Protein 2PR1 (pdb70)

CATH classification: 3.40.630.30

Structure (mmCIF, N/CA/C/O backbone):
data_2PR1
#
_entry.id   2PR1
#
_cell.length_a   148.572
_cell.length_b   148.572
_cell.length_c   102.290
_cell.angle_alpha   90.00
_cell.angle_beta   90.00
_cell.angle_gamma   120.00
#
_symmetry.space_group_name_H-M   'P 63 2 2'
#
loop_
_entity.id
_entity.type
_entity.pdbx_description
1 polymer 'Uncharacterized N-acetyltransferase ylbP'
2 branched beta-D-fructofuranose-(2-1)-alpha-D-glucopyranose
3 non-polymer 'SULFATE ION'
4 non-polymer 'COENZYME A'
5 non-polymer 'COBALT (II) ION'
6 water water
#
loop_
_atom_site.group_PDB
_atom_site.id
_atom_site.type_symbol
_atom_site.label_atom_id
_atom_site.label_alt_id
_atom_site.label_comp_id
_atom_site.label_asym_id
_atom_site.label_entity_id
_atom_site.label_seq_id
_atom_site.pdbx_PDB_ins_code
_atom_site.Cartn_x
_atom_site.Cartn_y
_atom_site.Cartn_z
_atom_site.occupancy
_atom_site.B_iso_or_equiv
_atom_site.auth_seq_id
_atom_site.auth_comp_id
_atom_site.auth_asym_id
_atom_site.auth_atom_id
_atom_site.pdbx_PDB_model_num
ATOM 1 N N . MET A 1 4 ? 136.410 14.292 18.391 1.00 78.62 1 MET A N 1
ATOM 2 C CA . MET A 1 4 ? 137.032 14.731 17.107 1.00 78.95 1 MET A CA 1
ATOM 3 C C . MET A 1 4 ? 135.942 15.039 16.062 1.00 78.42 1 MET A C 1
ATOM 4 O O . MET A 1 4 ? 135.966 14.538 14.932 1.00 78.75 1 MET A O 1
ATOM 9 N N . THR A 1 5 ? 134.987 15.874 16.469 1.00 77.82 2 THR A N 1
ATOM 10 C CA . THR A 1 5 ? 133.871 16.307 15.627 1.00 76.50 2 THR A CA 1
ATOM 11 C C . THR A 1 5 ? 134.082 17.781 15.262 1.00 76.00 2 THR A C 1
ATOM 12 O O . THR A 1 5 ? 133.858 18.672 16.089 1.00 75.87 2 THR A O 1
ATOM 16 N N . LYS A 1 6 ? 134.509 18.022 14.022 1.00 75.00 3 LYS A N 1
ATOM 17 C CA . LYS A 1 6 ? 134.907 19.357 13.576 1.00 74.24 3 LYS A CA 1
ATOM 18 C C . LYS A 1 6 ? 133.798 20.253 13.061 1.00 73.63 3 LYS A C 1
ATOM 19 O O . LYS A 1 6 ? 132.766 19.789 12.571 1.00 73.21 3 LYS A O 1
ATOM 25 N N . VAL A 1 7 ? 134.058 21.552 13.183 1.00 73.12 4 VAL A N 1
ATOM 26 C CA . VAL A 1 7 ? 133.180 22.623 12.735 1.00 72.13 4 VAL A CA 1
ATOM 27 C C . VAL A 1 7 ? 133.427 22.905 11.256 1.00 71.59 4 VAL A C 1
ATOM 28 O O . VAL A 1 7 ? 134.555 23.057 10.842 1.00 71.67 4 VAL A O 1
ATOM 32 N N . GLU A 1 8 ? 132.367 22.951 10.464 1.00 72.07 5 GLU A N 1
ATOM 33 C CA . GLU A 1 8 ? 132.461 23.264 9.049 1.00 73.50 5 GLU A CA 1
ATOM 34 C C . GLU A 1 8 ? 131.673 24.526 8.743 1.00 74.22 5 GLU A C 1
ATOM 35 O O . GLU A 1 8 ? 130.623 24.776 9.363 1.00 74.89 5 GLU A O 1
ATOM 41 N N . ARG A 1 9 ? 132.157 25.317 7.781 1.00 74.46 6 ARG A N 1
ATOM 42 C CA . ARG A 1 9 ? 131.334 26.388 7.242 1.00 74.68 6 ARG A CA 1
ATOM 43 C C . ARG A 1 9 ? 130.288 25.684 6.377 1.00 75.37 6 ARG A C 1
ATOM 44 O O . ARG A 1 9 ? 130.627 24.848 5.544 1.00 76.16 6 ARG A O 1
ATOM 52 N N . LEU A 1 10 ? 129.018 25.993 6.599 1.00 75.92 7 LEU A N 1
ATOM 53 C CA . LEU A 1 10 ? 127.946 25.376 5.836 1.00 76.24 7 LEU A CA 1
ATOM 54 C C . LEU A 1 10 ? 127.725 26.052 4.482 1.00 76.27 7 LEU A C 1
ATOM 55 O O . LEU A 1 10 ? 127.687 27.292 4.392 1.00 75.72 7 LEU A O 1
ATOM 60 N N . LEU A 1 11 ? 127.571 25.224 3.445 1.00 76.24 8 LEU A N 1
ATOM 61 C CA . LEU A 1 11 ? 127.211 25.688 2.106 1.00 76.23 8 LEU A CA 1
ATOM 62 C C . LEU A 1 11 ? 125.695 25.641 1.930 1.00 77.12 8 LEU A C 1
ATOM 63 O O . LEU A 1 11 ? 125.026 24.696 2.363 1.00 77.47 8 LEU A O 1
ATOM 68 N N . ILE A 1 12 ? 125.171 26.663 1.270 1.00 77.60 9 ILE A N 1
ATOM 69 C CA . ILE A 1 12 ? 123.749 26.808 1.026 1.00 77.86 9 ILE A CA 1
ATOM 70 C C . ILE A 1 12 ? 123.312 26.036 -0.203 1.00 77.26 9 ILE A C 1
ATOM 71 O O . ILE A 1 12 ? 123.893 26.176 -1.274 1.00 76.69 9 ILE A O 1
ATOM 76 N N . ASN A 1 13 ? 122.264 25.240 -0.032 1.00 77.41 10 ASN A N 1
ATOM 77 C CA . ASN A 1 13 ? 121.619 24.489 -1.111 1.00 77.44 10 ASN A CA 1
ATOM 78 C C . ASN A 1 13 ? 120.290 23.954 -0.594 1.00 76.87 10 ASN A C 1
ATOM 79 O O . ASN A 1 13 ? 120.057 23.953 0.616 1.00 76.73 10 ASN A O 1
ATOM 84 N N . TYR A 1 14 ? 119.423 23.519 -1.505 1.00 76.51 11 TYR A N 1
ATOM 85 C CA . TYR A 1 14 ? 118.100 23.014 -1.136 1.00 76.44 11 TYR A CA 1
ATOM 86 C C . TYR A 1 14 ? 118.185 21.949 -0.048 1.00 76.12 11 TYR A C 1
ATOM 87 O O . TYR A 1 14 ? 117.396 21.958 0.907 1.00 76.33 11 TYR A O 1
ATOM 96 N N . LYS A 1 15 ? 119.160 21.055 -0.200 1.00 75.18 12 LYS A N 1
ATOM 97 C CA . LYS A 1 15 ? 119.444 20.008 0.767 1.00 74.53 12 LYS A CA 1
ATOM 98 C C . LYS A 1 15 ? 119.668 20.582 2.166 1.00 73.39 12 LYS A C 1
ATOM 99 O O . LYS A 1 15 ? 119.025 20.161 3.112 1.00 74.11 12 LYS A O 1
ATOM 105 N N . THR A 1 16 ? 120.558 21.554 2.293 1.00 72.69 13 THR A N 1
ATOM 106 C CA . THR A 1 16 ? 120.854 22.152 3.592 1.00 72.26 13 THR A CA 1
ATOM 107 C C . THR A 1 16 ? 119.693 22.991 4.113 1.00 72.06 13 THR A C 1
ATOM 108 O O . THR A 1 16 ? 119.420 23.011 5.315 1.00 71.99 13 THR A O 1
ATOM 112 N N . LEU A 1 17 ? 119.003 23.680 3.211 1.00 72.37 14 LEU A N 1
ATOM 113 C CA . LEU A 1 1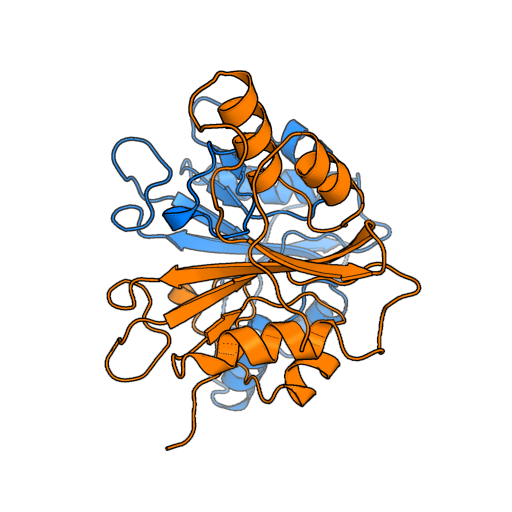7 ? 117.822 24.443 3.611 1.00 72.50 14 LEU A CA 1
ATOM 114 C C . LEU A 1 17 ? 116.757 23.494 4.170 1.00 72.66 14 LEU A C 1
ATOM 115 O O . LEU A 1 17 ? 116.025 23.859 5.091 1.00 72.28 14 LEU A O 1
ATOM 120 N N . GLU A 1 18 ? 116.698 22.277 3.615 1.00 73.06 15 GLU A N 1
ATOM 121 C CA . GLU A 1 18 ? 115.815 21.221 4.121 1.00 73.55 15 GLU A CA 1
ATOM 122 C C . GLU A 1 18 ? 116.223 20.837 5.527 1.00 73.61 15 GLU A C 1
ATOM 123 O O . GLU A 1 18 ? 115.372 20.660 6.401 1.00 74.20 15 GLU A O 1
ATOM 129 N N . GLU A 1 19 ? 117.527 20.704 5.738 1.00 73.51 16 GLU A N 1
ATOM 130 C CA . GLU A 1 19 ? 118.059 20.389 7.053 1.00 73.61 16 GLU A CA 1
ATOM 131 C C . GLU A 1 19 ? 117.664 21.478 8.057 1.00 73.30 16 GLU A C 1
ATOM 132 O O . GLU A 1 19 ? 117.228 21.168 9.171 1.00 73.49 16 GLU A O 1
ATOM 138 N N . PHE A 1 20 ? 117.779 22.745 7.659 1.00 72.53 17 PHE A N 1
ATOM 139 C CA . PHE A 1 20 ? 117.451 23.844 8.569 1.00 72.37 17 PHE A CA 1
ATOM 140 C C . PHE A 1 20 ? 116.029 23.789 9.169 1.00 72.30 17 PHE A C 1
ATOM 141 O O . PHE A 1 20 ? 115.803 24.268 10.287 1.00 72.53 17 PHE A O 1
ATOM 149 N N . LYS A 1 21 ? 115.084 23.202 8.430 1.00 71.80 18 LYS A N 1
ATOM 150 C CA . LYS A 1 21 ? 113.690 23.100 8.875 1.00 70.74 18 LYS A CA 1
ATOM 151 C C . LYS A 1 21 ? 113.577 22.197 10.083 1.00 70.72 18 LYS A C 1
ATOM 152 O O . LYS A 1 21 ? 112.577 22.226 10.787 1.00 70.90 18 LYS A O 1
ATOM 158 N N . LYS A 1 22 ? 114.609 21.397 10.323 1.00 71.10 19 LYS A N 1
ATOM 159 C CA . LYS A 1 22 ? 114.624 20.527 11.486 1.00 71.87 19 LYS A CA 1
ATOM 160 C C . LYS A 1 22 ? 114.977 21.293 12.762 1.00 71.91 19 LYS A C 1
ATOM 161 O O . LYS A 1 22 ? 114.743 20.800 13.872 1.00 72.42 19 LYS A O 1
ATOM 167 N N . PHE A 1 23 ? 115.511 22.505 12.601 1.00 71.55 20 PHE A N 1
ATOM 168 C CA . PHE A 1 23 ? 115.844 23.350 13.743 1.00 71.32 20 PHE A CA 1
ATOM 169 C C . PHE A 1 23 ? 114.669 24.216 14.137 1.00 71.72 20 PHE A C 1
ATOM 170 O O . PHE A 1 23 ? 113.841 24.589 13.300 1.00 71.52 20 PHE A O 1
ATOM 178 N N . LYS A 1 24 ? 114.604 24.515 15.431 1.00 72.65 21 LYS A N 1
ATOM 179 C CA . LYS A 1 24 ? 113.487 25.242 16.019 1.00 73.21 21 LYS A CA 1
ATOM 180 C C . LYS A 1 24 ? 113.600 26.734 15.731 1.00 73.58 21 LYS A C 1
ATOM 181 O O . LYS A 1 24 ? 112.606 27.374 15.382 1.00 73.32 21 LYS A O 1
ATOM 187 N N . GLU A 1 25 ? 114.813 27.274 15.867 1.00 74.22 22 GLU A N 1
ATOM 188 C CA . GLU A 1 25 ? 115.070 28.693 15.632 1.00 75.31 22 GLU A CA 1
ATOM 189 C C . GLU A 1 25 ? 115.187 28.991 14.151 1.00 75.22 22 GLU A C 1
ATOM 190 O O . GLU A 1 25 ? 116.240 29.394 13.652 1.00 75.56 22 GLU A O 1
ATOM 196 N N . TYR A 1 26 ? 114.073 28.772 13.464 1.00 75.41 23 TYR A N 1
ATOM 197 C CA . TYR A 1 26 ? 113.933 28.980 12.035 1.00 75.35 23 TYR A CA 1
ATOM 198 C C . TYR A 1 26 ? 113.097 30.244 11.858 1.00 75.87 23 TYR A C 1
ATOM 199 O O . TYR A 1 26 ? 112.163 30.490 12.625 1.00 76.39 23 TYR A O 1
ATOM 208 N N . GLY A 1 27 ? 113.436 31.058 10.864 1.00 76.41 24 GLY A N 1
ATOM 209 C CA . GLY A 1 27 ? 112.750 32.338 10.659 1.00 76.70 24 GLY A CA 1
ATOM 210 C C . GLY A 1 27 ? 113.018 32.963 9.304 1.00 76.99 24 GLY A C 1
ATOM 211 O O . GLY A 1 27 ? 113.142 32.258 8.292 1.00 77.81 24 GLY A O 1
ATOM 212 N N . ILE A 1 28 ? 113.124 34.290 9.270 1.00 76.48 25 ILE A N 1
ATOM 213 C CA . ILE A 1 28 ? 113.234 34.973 7.978 1.00 75.20 25 ILE A CA 1
ATOM 214 C C . ILE A 1 28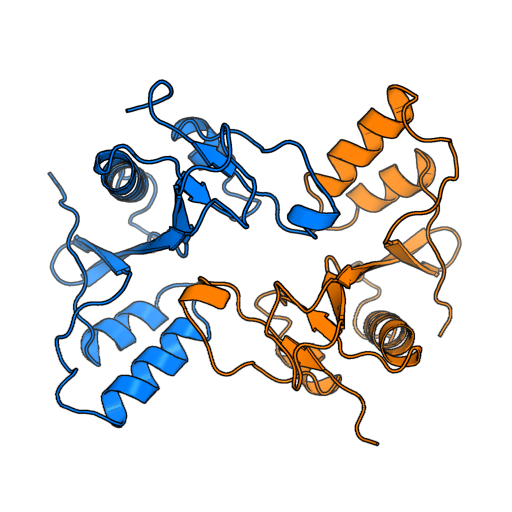 ? 114.597 34.828 7.298 1.00 76.07 25 ILE A C 1
ATOM 215 O O . ILE A 1 28 ? 114.679 34.821 6.062 1.00 77.27 25 ILE A O 1
ATOM 220 N N . GLN A 1 29 ? 115.661 34.713 8.089 1.00 75.18 26 GLN A N 1
ATOM 221 C CA . GLN A 1 29 ? 116.979 34.469 7.525 1.00 73.73 26 GLN A CA 1
ATOM 222 C C . GLN A 1 29 ? 116.889 33.260 6.588 1.00 73.64 26 GLN A C 1
ATOM 223 O O . GLN A 1 29 ? 117.337 33.308 5.445 1.00 72.79 26 GLN A O 1
ATOM 229 N N . GLU A 1 30 ? 116.262 32.192 7.069 1.00 74.03 27 GLU A N 1
ATOM 230 C CA . GLU A 1 30 ? 116.094 30.982 6.274 1.00 74.01 27 GLU A CA 1
ATOM 231 C C . GLU A 1 30 ? 115.220 31.227 5.060 1.00 73.83 27 GLU A C 1
ATOM 232 O O . GLU A 1 30 ? 115.528 30.761 3.960 1.00 74.01 27 GLU A O 1
ATOM 238 N N . LEU A 1 31 ? 114.134 31.965 5.256 1.00 73.68 28 LEU A N 1
ATOM 239 C CA . LEU A 1 31 ? 113.216 32.230 4.153 1.00 73.61 28 LEU A CA 1
ATOM 240 C C . LEU A 1 31 ? 113.886 33.005 3.025 1.00 74.00 28 LEU A C 1
ATOM 241 O O . LEU A 1 31 ? 113.729 32.655 1.848 1.00 74.11 28 LEU A O 1
ATOM 246 N N . SER A 1 32 ? 114.665 34.020 3.402 1.00 74.17 29 SER A N 1
ATOM 247 C CA . SER A 1 32 ? 115.377 34.855 2.441 1.00 74.78 29 SER A CA 1
ATOM 248 C C . SER A 1 32 ? 116.482 34.084 1.758 1.00 73.65 29 SER A C 1
ATOM 249 O O . SER A 1 32 ? 116.699 34.266 0.568 1.00 74.11 29 SER A O 1
ATOM 252 N N . MET A 1 33 ? 117.182 33.237 2.510 1.00 73.05 30 MET A N 1
ATOM 253 C CA . MET A 1 33 ? 118.236 32.407 1.931 1.00 72.51 30 MET A CA 1
ATOM 254 C C . MET A 1 33 ? 117.661 31.629 0.754 1.00 73.50 30 MET A C 1
ATOM 255 O O . MET A 1 33 ? 118.208 31.683 -0.363 1.00 74.00 30 MET A O 1
ATOM 260 N N . LEU A 1 34 ? 116.542 30.949 1.007 1.00 73.42 31 LEU A N 1
ATOM 261 C CA . LEU A 1 34 ? 115.802 30.230 -0.017 1.00 73.87 31 LEU A CA 1
ATOM 262 C C . LEU A 1 34 ? 115.448 31.130 -1.200 1.00 74.36 31 LEU A C 1
ATOM 263 O O . LEU A 1 34 ? 115.652 30.749 -2.355 1.00 73.79 31 LEU A O 1
ATOM 268 N N . GLU A 1 35 ? 114.924 32.319 -0.911 1.00 75.20 32 GLU A N 1
ATOM 269 C CA . GLU A 1 35 ? 114.558 33.257 -1.966 1.00 76.92 32 GLU A CA 1
ATOM 270 C C . GLU A 1 35 ? 115.768 33.661 -2.814 1.00 76.37 32 GLU A C 1
ATOM 271 O O . GLU A 1 35 ? 115.661 33.751 -4.034 1.00 76.51 32 GLU A O 1
ATOM 277 N N . GLU A 1 36 ? 116.914 33.889 -2.175 1.00 76.41 33 GLU A N 1
ATOM 278 C CA . GLU A 1 36 ? 118.121 34.270 -2.904 1.00 76.93 33 GLU A CA 1
ATOM 279 C C . GLU A 1 36 ? 118.575 33.143 -3.812 1.00 76.40 33 GLU A C 1
ATOM 280 O O . GLU A 1 36 ? 119.012 33.386 -4.940 1.00 76.31 33 GLU A O 1
ATOM 286 N N . LEU A 1 37 ? 118.456 31.913 -3.315 1.00 75.88 34 LEU A N 1
ATOM 287 C CA . LEU A 1 37 ? 118.844 30.725 -4.070 1.00 75.18 34 LEU A CA 1
ATOM 288 C C . LEU A 1 37 ? 117.996 30.510 -5.323 1.00 75.26 34 LEU A C 1
ATOM 289 O O . LEU A 1 37 ? 118.538 30.266 -6.405 1.00 75.41 34 LEU A O 1
ATOM 294 N N . GLN A 1 38 ? 116.675 30.601 -5.184 1.00 75.18 35 GLN A N 1
ATOM 295 C CA . GLN A 1 38 ? 115.793 30.429 -6.339 1.00 75.24 35 GLN A CA 1
ATOM 296 C C . GLN A 1 38 ? 115.844 31.581 -7.355 1.00 74.13 35 GLN A C 1
ATOM 297 O O . GLN A 1 38 ? 115.475 31.407 -8.511 1.00 73.89 35 GLN A O 1
ATOM 303 N N . ASP A 1 39 ? 116.348 32.735 -6.931 1.00 73.82 36 ASP A N 1
ATOM 304 C CA . ASP A 1 39 ? 116.501 33.893 -7.820 1.00 73.82 36 ASP A CA 1
ATOM 305 C C . ASP A 1 39 ? 117.842 33.948 -8.570 1.00 73.41 36 ASP A C 1
ATOM 306 O O . ASP A 1 39 ? 117.930 34.534 -9.655 1.00 72.98 36 ASP A O 1
ATOM 311 N N . ASN A 1 40 ? 118.872 33.334 -7.993 1.00 73.01 37 ASN A N 1
ATOM 312 C CA . ASN A 1 40 ? 120.205 33.333 -8.574 1.00 72.58 37 ASN A CA 1
ATOM 313 C C . ASN A 1 40 ? 120.884 31.983 -8.402 1.00 72.50 37 ASN A C 1
ATOM 314 O O . ASN A 1 40 ? 121.449 31.697 -7.342 1.00 72.80 37 ASN A O 1
ATOM 319 N N . ILE A 1 41 ? 120.831 31.160 -9.448 1.00 72.61 38 ILE A N 1
ATOM 320 C CA . ILE A 1 41 ? 121.439 29.818 -9.433 1.00 72.95 38 ILE A CA 1
ATOM 321 C C . ILE A 1 41 ? 122.914 29.842 -9.043 1.00 72.47 38 ILE A C 1
ATOM 322 O O . ILE A 1 41 ? 123.393 28.965 -8.316 1.00 71.10 38 ILE A O 1
ATOM 327 N N . ILE A 1 42 ? 123.617 30.868 -9.514 1.00 73.10 39 ILE A N 1
ATOM 328 C CA . ILE A 1 42 ? 125.035 31.038 -9.217 1.00 73.58 39 ILE A CA 1
ATOM 329 C C . ILE A 1 42 ? 125.323 30.998 -7.716 1.00 74.17 39 ILE A C 1
ATOM 330 O O . ILE A 1 42 ? 126.485 31.000 -7.310 1.00 74.90 39 ILE A O 1
ATOM 335 N N . GLU A 1 43 ? 124.295 30.960 -6.878 1.00 74.43 40 GLU A N 1
ATOM 336 C CA . GLU A 1 43 ? 124.604 30.880 -5.460 1.00 75.42 40 GLU A CA 1
ATOM 337 C C . GLU A 1 43 ? 124.105 29.623 -4.772 1.00 75.30 40 GLU A C 1
ATOM 338 O O . GLU A 1 43 ? 123.835 29.582 -3.569 1.00 75.22 40 GLU A O 1
ATOM 344 N N . ASN A 1 44 ? 124.010 28.583 -5.589 1.00 75.27 41 ASN A N 1
ATOM 345 C CA . ASN A 1 44 ? 123.832 27.233 -5.120 1.00 74.32 41 ASN A CA 1
ATOM 346 C C . ASN A 1 44 ? 125.228 26.795 -4.723 1.00 73.61 41 ASN A C 1
ATOM 347 O O . ASN A 1 44 ? 126.187 27.041 -5.447 1.00 73.57 41 ASN A O 1
ATOM 352 N N . ASP A 1 45 ? 125.339 26.171 -3.562 1.00 73.52 42 ASP A N 1
ATOM 353 C CA . ASP A 1 45 ? 126.622 25.748 -3.018 1.00 73.72 42 ASP A CA 1
ATOM 354 C C . ASP A 1 45 ? 127.539 26.925 -2.697 1.00 74.41 42 ASP A C 1
ATOM 355 O O . ASP A 1 45 ? 128.749 26.854 -2.873 1.00 75.20 42 ASP A O 1
ATOM 360 N N . SER A 1 46 ? 126.941 28.014 -2.227 1.00 75.32 43 SER A N 1
ATOM 361 C CA . SER A 1 46 ? 127.680 29.186 -1.775 1.00 75.83 43 SER A CA 1
ATOM 362 C C . SER A 1 46 ? 127.746 29.131 -0.252 1.00 76.29 43 SER A C 1
ATOM 363 O O . SER A 1 46 ? 127.058 28.326 0.367 1.00 76.75 43 SER A O 1
ATOM 366 N N . THR A 1 47 ? 128.555 29.992 0.356 1.00 76.81 44 THR A N 1
ATOM 367 C CA . THR A 1 47 ? 128.697 30.010 1.814 1.00 77.19 44 THR A CA 1
ATOM 368 C C . THR A 1 47 ? 127.751 31.003 2.472 1.00 77.92 44 THR A C 1
ATOM 369 O O . THR A 1 47 ? 127.204 31.861 1.800 1.00 78.53 44 THR A O 1
ATOM 373 N N . SER A 1 48 ? 127.567 30.888 3.785 1.00 79.19 45 SER A N 1
ATOM 374 C CA . SER A 1 48 ? 126.658 31.770 4.528 1.00 80.67 45 SER A CA 1
ATOM 375 C C . SER A 1 48 ? 127.254 32.160 5.890 1.00 81.04 45 SER A C 1
ATOM 376 O O . SER A 1 48 ? 128.426 31.877 6.145 1.00 82.18 45 SER A O 1
ATOM 379 N N . PRO A 1 49 ? 126.464 32.810 6.773 1.00 80.75 46 PRO A N 1
ATOM 380 C CA . PRO A 1 49 ? 127.017 33.122 8.082 1.00 80.55 46 PRO A CA 1
ATOM 381 C C . PRO A 1 49 ? 127.032 31.909 8.992 1.00 80.35 46 PRO A C 1
ATOM 382 O O . PRO A 1 49 ? 127.507 32.002 10.120 1.00 80.57 46 PRO A O 1
ATOM 386 N N . PHE A 1 50 ? 126.523 30.781 8.503 1.00 80.44 47 PHE A N 1
ATOM 387 C CA . PHE A 1 50 ? 126.420 29.568 9.315 1.00 80.76 47 PHE A CA 1
ATOM 388 C C . PHE A 1 50 ? 127.645 28.674 9.288 1.00 80.35 47 PHE A C 1
ATOM 389 O O . PHE A 1 50 ? 128.291 28.507 8.255 1.00 80.88 47 PHE A O 1
ATOM 397 N N . TYR A 1 51 ? 127.936 28.115 10.456 1.00 79.81 48 TYR A N 1
ATOM 398 C CA . TYR A 1 51 ? 128.910 27.058 10.647 1.00 79.13 48 TYR A CA 1
ATOM 399 C C . TYR A 1 51 ? 128.116 25.954 11.328 1.00 79.69 48 TYR A C 1
ATOM 400 O O . TYR A 1 51 ? 127.128 26.237 12.042 1.00 79.72 48 TYR A O 1
ATOM 409 N N . GLY A 1 52 ? 128.525 24.704 11.122 1.00 78.94 49 GLY A N 1
ATOM 410 C CA . GLY A 1 52 ? 127.790 23.587 11.714 1.00 77.88 49 GLY A CA 1
ATOM 411 C C . GLY A 1 52 ? 128.608 22.337 11.899 1.00 76.88 49 GLY A C 1
ATOM 412 O O . GLY A 1 52 ? 129.775 22.301 11.525 1.00 77.13 49 GLY A O 1
ATOM 413 N N . ILE A 1 53 ? 127.998 21.316 12.495 1.00 75.99 50 ILE A N 1
ATOM 414 C CA . ILE A 1 53 ? 128.666 20.031 12.679 1.00 75.59 50 ILE A CA 1
ATOM 415 C C . ILE A 1 53 ? 127.785 18.919 12.128 1.00 76.00 50 ILE A C 1
ATOM 416 O O . ILE A 1 53 ? 126.569 18.982 12.236 1.00 76.53 50 ILE A O 1
ATOM 421 N N . TYR A 1 54 ? 128.412 17.923 11.511 1.00 76.68 51 TYR A N 1
ATOM 422 C CA . TYR A 1 54 ? 127.707 16.815 10.887 1.00 77.12 51 TYR A CA 1
ATOM 423 C C . TYR A 1 54 ? 128.044 15.513 11.564 1.00 77.57 51 TYR A C 1
ATOM 424 O O . TYR A 1 54 ? 129.209 15.242 11.854 1.00 78.57 51 TYR A O 1
ATOM 433 N N . PHE A 1 55 ? 127.021 14.715 11.834 1.00 77.87 52 PHE A N 1
ATOM 434 C CA . PHE A 1 55 ? 127.226 13.346 12.271 1.00 78.29 52 PHE A CA 1
ATOM 435 C C . PHE A 1 55 ? 126.746 12.559 11.073 1.00 78.74 52 PHE A C 1
ATOM 436 O O . PHE A 1 55 ? 125.643 12.801 10.567 1.00 78.35 52 PHE A O 1
ATOM 444 N N . GLY A 1 56 ? 127.578 11.635 10.603 1.00 79.52 53 GLY A N 1
ATOM 445 C CA . GLY A 1 56 ? 127.292 10.940 9.358 1.00 80.50 53 GLY A CA 1
ATOM 446 C C . GLY A 1 56 ? 127.222 12.034 8.308 1.00 81.01 53 GLY A C 1
ATOM 447 O O . GLY A 1 56 ? 128.200 12.753 8.087 1.00 81.16 53 GLY A O 1
ATOM 448 N N . ASP A 1 57 ? 126.055 12.191 7.691 1.00 81.30 54 ASP A N 1
ATOM 449 C CA . ASP A 1 57 ? 125.866 13.247 6.703 1.00 81.76 54 ASP A CA 1
ATOM 450 C C . ASP A 1 57 ? 124.685 14.140 7.064 1.00 81.03 54 ASP A C 1
ATOM 451 O O . ASP A 1 57 ? 124.276 14.995 6.270 1.00 80.92 54 ASP A O 1
ATOM 456 N N . LYS A 1 58 ? 124.135 13.923 8.257 1.00 80.35 55 LYS A N 1
ATOM 457 C CA . LYS A 1 58 ? 123.060 14.768 8.769 1.00 80.17 55 LYS A CA 1
ATOM 458 C C . LYS A 1 58 ? 123.633 15.967 9.506 1.00 78.20 55 LYS A C 1
ATOM 459 O O . LYS A 1 58 ? 124.515 15.815 10.356 1.00 78.25 55 LYS A O 1
ATOM 465 N N . LEU A 1 59 ? 123.149 17.158 9.159 1.00 76.40 56 LEU A N 1
ATOM 466 C CA . LEU A 1 59 ? 123.514 18.365 9.891 1.00 75.02 56 LEU A CA 1
ATOM 467 C C . LEU A 1 59 ? 122.879 18.216 11.255 1.00 74.56 56 LEU A C 1
ATOM 468 O O . LEU A 1 59 ? 121.681 17.970 11.361 1.00 75.15 56 LEU A O 1
ATOM 473 N N . VAL A 1 60 ? 123.675 18.372 12.300 1.00 73.66 57 VAL A N 1
ATOM 474 C CA . VAL A 1 60 ? 123.197 18.030 13.622 1.00 72.83 57 VAL A CA 1
ATOM 475 C C . VAL A 1 60 ? 123.231 19.196 14.623 1.00 73.26 57 VAL A C 1
ATOM 476 O O . VAL A 1 60 ? 122.554 19.167 15.659 1.00 72.85 57 VAL A O 1
ATOM 480 N N . ALA A 1 61 ? 123.991 20.232 14.276 1.00 73.59 58 ALA A N 1
ATOM 481 C CA . ALA A 1 61 ? 124.138 21.421 15.107 1.00 74.78 58 ALA A CA 1
ATOM 482 C C . ALA A 1 61 ? 124.690 22.596 14.291 1.00 75.58 58 ALA A C 1
ATOM 483 O O . ALA A 1 61 ? 125.615 22.427 13.489 1.00 76.23 58 ALA A O 1
ATOM 485 N N . ARG A 1 62 ? 124.129 23.784 14.500 1.00 75.81 59 ARG A N 1
ATOM 486 C CA . ARG A 1 62 ? 124.553 24.969 13.745 1.00 76.16 59 ARG A CA 1
ATOM 487 C C . ARG A 1 62 ? 124.704 26.225 14.625 1.00 76.15 59 ARG A C 1
ATOM 488 O O . ARG A 1 62 ? 124.383 26.211 15.829 1.00 76.99 59 ARG A O 1
ATOM 496 N N . MET A 1 63 ? 125.176 27.304 13.997 1.00 74.82 60 MET A N 1
ATOM 497 C CA . MET A 1 63 ? 125.472 28.578 14.644 1.00 72.81 60 MET A CA 1
ATOM 498 C C . MET A 1 63 ? 125.728 29.580 13.518 1.00 74.52 60 MET A C 1
ATOM 499 O O . MET A 1 63 ? 126.376 29.257 12.514 1.00 74.50 60 MET A O 1
ATOM 504 N N . SER A 1 64 ? 125.207 30.790 13.681 1.00 74.50 61 SER A N 1
ATOM 505 C CA . SER A 1 64 ? 125.354 31.835 12.691 1.00 73.88 61 SER A CA 1
ATOM 506 C C . SER A 1 64 ? 126.264 32.922 13.273 1.00 74.24 61 SER A C 1
ATOM 507 O O . SER A 1 64 ? 126.149 33.274 14.452 1.00 74.51 61 SER A O 1
ATOM 510 N N . LEU A 1 65 ? 127.175 33.439 12.453 1.00 74.51 62 LEU A N 1
ATOM 511 C CA . LEU A 1 65 ? 128.162 34.419 12.921 1.00 75.09 62 LEU A CA 1
ATOM 512 C C . LEU A 1 65 ? 128.332 35.618 12.025 1.00 75.30 62 LEU A C 1
ATOM 513 O O . LEU A 1 65 ? 128.393 35.490 10.802 1.00 75.71 62 LEU A O 1
ATOM 518 N N . TYR A 1 66 ? 128.442 36.783 12.655 1.00 75.53 63 TYR A N 1
ATOM 519 C CA . TYR A 1 66 ? 128.630 38.037 11.945 1.00 75.05 63 TYR A CA 1
ATOM 520 C C . TYR A 1 66 ? 129.372 39.047 12.811 1.00 74.34 63 TYR A C 1
ATOM 521 O O . TYR A 1 66 ? 129.027 39.226 13.976 1.00 74.77 63 TYR A O 1
ATOM 530 N N . GLN A 1 67 ? 130.385 39.697 12.238 1.00 73.40 64 GLN A N 1
ATOM 531 C CA . GLN A 1 67 ? 131.118 40.756 12.933 1.00 72.59 64 GLN A CA 1
ATOM 532 C C . GLN A 1 67 ? 130.376 42.087 12.892 1.00 72.32 64 GLN A C 1
ATOM 533 O O . GLN A 1 67 ? 130.125 42.645 11.812 1.00 71.57 64 GLN A O 1
ATOM 539 N N . VAL A 1 68 ? 130.084 42.601 14.085 1.00 71.75 65 VAL A N 1
ATOM 540 C CA . VAL A 1 68 ? 129.318 43.822 14.260 1.00 72.30 65 VAL A CA 1
ATOM 541 C C . VAL A 1 68 ? 130.194 45.044 14.493 1.00 72.17 65 VAL A C 1
ATOM 542 O O . VAL A 1 68 ? 131.259 44.943 15.100 1.00 72.34 65 VAL A O 1
ATOM 546 N N . ASN A 1 69 ? 129.731 46.194 14.011 1.00 72.17 66 ASN A N 1
ATOM 547 C CA . ASN A 1 69 ? 130.430 47.450 14.220 1.00 73.11 66 ASN A CA 1
ATOM 548 C C . ASN A 1 69 ? 130.211 47.987 15.627 1.00 73.97 66 ASN A C 1
ATOM 549 O O . ASN A 1 69 ? 129.187 48.609 15.919 1.00 74.76 66 ASN A O 1
ATOM 554 N N . GLY A 1 70 ? 131.204 47.767 16.480 1.00 74.49 67 GLY A N 1
ATOM 555 C CA . GLY A 1 70 ? 131.134 48.132 17.889 1.00 75.06 67 GLY A CA 1
ATOM 556 C C . GLY A 1 70 ? 131.049 49.605 18.206 1.00 75.43 67 GLY A C 1
ATOM 557 O O . GLY A 1 70 ? 130.832 49.968 19.358 1.00 75.57 67 GLY A O 1
ATOM 558 N N . LYS A 1 71 ? 131.205 50.448 17.187 1.00 76.35 68 LYS A N 1
ATOM 559 C CA . LYS A 1 71 ? 131.201 51.902 17.351 1.00 77.56 68 LYS A CA 1
ATOM 560 C C . LYS A 1 71 ? 129.814 52.396 17.710 1.00 77.77 68 LYS A C 1
ATOM 561 O O . LYS A 1 71 ? 129.658 53.319 18.505 1.00 77.68 68 LYS A O 1
ATOM 567 N N . SER A 1 72 ? 128.814 51.758 17.115 1.00 78.65 69 SER A N 1
ATOM 568 C CA . SER A 1 72 ? 127.419 52.103 17.327 1.00 79.30 69 SER A CA 1
ATOM 569 C C . SER A 1 72 ? 126.660 50.995 18.062 1.00 79.54 69 SER A C 1
ATOM 570 O O . SER A 1 72 ? 125.433 50.991 18.088 1.00 80.28 69 SER A O 1
ATOM 573 N N . ASN A 1 73 ? 127.394 50.049 18.642 1.00 79.55 70 ASN A N 1
ATOM 574 C CA . ASN A 1 73 ? 126.806 49.016 19.499 1.00 79.63 70 ASN A CA 1
ATOM 575 C C . ASN A 1 73 ? 127.652 48.895 20.770 1.00 79.77 70 ASN A C 1
ATOM 576 O O . ASN A 1 73 ? 128.427 47.941 20.914 1.00 80.39 70 ASN A O 1
ATOM 581 N N . PRO A 1 74 ? 127.478 49.846 21.716 1.00 79.37 71 PRO A N 1
ATOM 582 C CA . PRO A 1 74 ? 128.389 49.973 22.869 1.00 78.80 71 PRO A CA 1
ATOM 583 C C . PRO A 1 74 ? 128.281 48.839 23.902 1.00 77.90 71 PRO A C 1
ATOM 584 O O . PRO A 1 74 ? 127.575 48.960 24.908 1.00 77.99 71 PRO A O 1
ATOM 588 N N . TYR A 1 75 ? 128.986 47.744 23.645 1.00 76.41 72 TYR A N 1
ATOM 589 C CA . TYR A 1 75 ? 128.977 46.612 24.556 1.00 75.61 72 TYR A CA 1
ATOM 590 C C . TYR A 1 75 ? 130.317 46.392 25.234 1.00 75.59 72 TYR A C 1
ATOM 591 O O . TYR A 1 75 ? 130.365 46.034 26.404 1.00 75.50 72 TYR A O 1
ATOM 600 N N . PHE A 1 76 ? 131.404 46.632 24.508 1.00 76.22 73 PHE A N 1
ATOM 601 C CA . PHE A 1 76 ? 132.737 46.349 25.031 1.00 76.78 73 PHE A CA 1
ATOM 602 C C . PHE A 1 76 ? 133.596 47.569 25.315 1.00 77.00 73 PHE A C 1
ATOM 603 O O . PHE A 1 76 ? 133.188 48.703 25.056 1.00 76.76 73 PHE A O 1
ATOM 611 N N . ASP A 1 77 ? 134.781 47.316 25.867 1.00 77.49 74 ASP A N 1
ATOM 612 C CA . ASP A 1 77 ? 135.726 48.373 26.210 1.00 77.92 74 ASP A CA 1
ATOM 613 C C . ASP A 1 77 ? 136.020 49.286 25.033 1.00 77.85 74 ASP A C 1
ATOM 614 O O . ASP A 1 77 ? 136.352 48.827 23.936 1.00 77.68 74 ASP A O 1
ATOM 619 N N . ASN A 1 78 ? 135.899 50.585 25.299 1.00 78.00 75 ASN A N 1
ATOM 620 C CA . ASN A 1 78 ? 135.973 51.646 24.285 1.00 78.30 75 ASN A CA 1
ATOM 621 C C . ASN A 1 78 ? 135.554 51.267 22.846 1.00 78.22 75 ASN A C 1
ATOM 622 O O . ASN A 1 78 ? 136.283 51.479 21.874 1.00 77.84 75 ASN A O 1
ATOM 627 N N . ARG A 1 79 ? 134.363 50.670 22.769 1.00 78.03 76 ARG A N 1
ATOM 628 C CA . ARG A 1 79 ? 133.629 50.412 21.527 1.00 78.15 76 ARG A CA 1
ATOM 629 C C . ARG A 1 79 ? 134.304 49.548 20.446 1.00 77.18 76 ARG A C 1
ATOM 630 O O . ARG A 1 79 ? 134.274 49.897 19.267 1.00 76.97 76 ARG A O 1
ATOM 638 N N . GLN A 1 80 ? 134.887 48.418 20.838 1.00 76.83 77 GLN A N 1
ATOM 639 C CA . GLN A 1 80 ? 135.516 47.523 19.858 1.00 76.46 77 GLN A CA 1
ATOM 640 C C . GLN A 1 80 ? 134.485 46.597 19.199 1.00 76.12 77 GLN A C 1
ATOM 641 O O . GLN A 1 80 ? 133.434 46.319 19.777 1.00 76.34 77 GLN A O 1
ATOM 647 N N . ASP A 1 81 ? 134.783 46.148 17.979 1.00 76.10 78 ASP A N 1
ATOM 648 C CA . ASP A 1 81 ? 133.895 45.250 17.234 1.00 75.36 78 ASP A CA 1
ATOM 649 C C . ASP A 1 81 ? 133.875 43.899 17.903 1.00 74.91 78 ASP A C 1
ATOM 650 O O . ASP A 1 81 ? 134.854 43.499 18.535 1.00 75.25 78 ASP A O 1
ATOM 655 N N . TYR A 1 82 ? 132.762 43.196 17.741 1.00 74.25 79 TYR A N 1
ATOM 656 C CA . TYR A 1 82 ? 132.581 41.878 18.321 1.00 74.12 79 TYR A CA 1
ATOM 657 C C . TYR A 1 82 ? 131.747 41.035 17.375 1.00 74.36 79 TYR A C 1
ATOM 658 O O . TYR A 1 82 ? 131.074 41.573 16.490 1.00 74.41 79 TYR A O 1
ATOM 667 N N . LEU A 1 83 ? 131.767 39.722 17.586 1.00 74.61 80 LEU A N 1
ATOM 668 C CA . LEU A 1 83 ? 130.969 38.795 16.789 1.00 74.68 80 LEU A CA 1
ATOM 669 C C . LEU A 1 83 ? 129.607 38.537 17.398 1.00 74.68 80 LEU A C 1
ATOM 670 O O . LEU A 1 83 ? 129.508 38.150 18.565 1.00 74.67 80 LEU A O 1
ATOM 675 N N . GLU A 1 84 ? 128.558 38.754 16.609 1.00 75.17 81 GLU A N 1
ATOM 676 C CA . GLU A 1 84 ? 127.215 38.387 17.030 1.00 76.07 81 GLU A CA 1
ATOM 677 C C . GLU A 1 84 ? 127.053 36.921 16.673 1.00 76.06 81 GLU A C 1
ATOM 678 O O . GLU A 1 84 ? 127.325 36.502 15.540 1.00 76.27 81 GLU A O 1
ATOM 684 N N . LEU A 1 85 ? 126.645 36.147 17.669 1.00 75.61 82 LEU A N 1
ATOM 685 C CA . LEU A 1 85 ? 126.491 34.720 17.543 1.00 75.01 82 LEU A CA 1
ATOM 686 C C . LEU A 1 85 ? 125.015 34.426 17.729 1.00 75.74 82 LEU A C 1
ATOM 687 O O . LEU A 1 85 ? 124.410 34.834 18.738 1.00 76.53 82 LEU A O 1
ATOM 692 N N . TRP A 1 86 ? 124.414 33.736 16.767 1.00 75.36 83 TRP A N 1
ATOM 693 C CA . TRP A 1 86 ? 123.022 33.368 16.936 1.00 75.55 83 TRP A CA 1
ATOM 694 C C . TRP A 1 86 ? 122.660 32.048 16.302 1.00 76.31 83 TRP A C 1
ATOM 695 O O . TRP A 1 86 ? 123.469 31.432 15.600 1.00 76.38 83 TRP A O 1
ATOM 706 N N . LYS A 1 87 ? 121.425 31.633 16.580 1.00 76.88 84 LYS A N 1
ATOM 707 C CA . LYS A 1 87 ? 120.848 30.369 16.122 1.00 76.60 84 LYS A CA 1
ATOM 708 C C . LYS A 1 87 ? 121.638 29.140 16.576 1.00 77.31 84 LYS A C 1
ATOM 709 O O . LYS A 1 87 ? 121.555 28.082 15.953 1.00 78.39 84 LYS A O 1
ATOM 715 N N . LEU A 1 88 ? 122.382 29.273 17.675 1.00 77.69 85 LEU A N 1
ATOM 716 C CA . LEU A 1 88 ? 123.131 28.137 18.203 1.00 78.34 85 LEU A CA 1
ATOM 717 C C . LEU A 1 88 ? 122.154 27.055 18.635 1.00 78.95 85 LEU A C 1
ATOM 718 O O . LEU A 1 88 ? 121.409 27.227 19.612 1.00 79.82 85 LEU A O 1
ATOM 723 N N . GLU A 1 89 ? 122.141 25.946 17.905 1.00 78.80 86 GLU A N 1
ATOM 724 C CA . GLU A 1 89 ? 121.210 24.870 18.224 1.00 79.06 86 GLU A CA 1
ATOM 725 C C . GLU A 1 89 ? 121.757 23.514 17.811 1.00 78.20 86 GLU A C 1
ATOM 726 O O . GLU A 1 89 ? 122.476 23.394 16.806 1.00 78.62 86 GLU A O 1
ATOM 732 N N . VAL A 1 90 ? 121.415 22.513 18.620 1.00 76.50 87 VAL A N 1
ATOM 733 C CA . VAL A 1 90 ? 121.777 21.116 18.417 1.00 74.98 87 VAL A CA 1
ATOM 734 C C . VAL A 1 90 ? 120.467 20.331 18.442 1.00 74.08 87 VAL A C 1
ATOM 735 O O . VAL A 1 90 ? 119.638 20.525 19.341 1.00 74.51 87 VAL A O 1
ATOM 739 N N . LEU A 1 91 ? 120.271 19.461 17.456 1.00 72.70 88 LEU A N 1
ATOM 740 C CA . LEU A 1 91 ? 119.040 18.685 17.354 1.00 71.20 88 LEU A CA 1
ATOM 741 C C . LEU A 1 91 ? 118.960 17.693 18.505 1.00 71.14 88 LEU A C 1
ATOM 742 O O . LEU A 1 91 ? 119.997 17.326 19.069 1.00 71.24 88 LEU A O 1
ATOM 747 N N . PRO A 1 92 ? 117.732 17.253 18.861 1.00 70.95 89 PRO A N 1
ATOM 748 C CA . PRO A 1 92 ? 117.534 16.284 19.945 1.00 70.60 89 PRO A CA 1
ATOM 749 C C . PRO A 1 92 ? 118.215 14.957 19.635 1.00 70.55 89 PRO A C 1
ATOM 750 O O . PRO A 1 92 ? 118.279 14.541 18.472 1.00 69.68 89 PRO A O 1
ATOM 754 N N . GLY A 1 93 ? 118.727 14.306 20.672 1.00 70.70 90 GLY A N 1
ATOM 755 C CA . GLY A 1 93 ? 119.452 13.057 20.483 1.00 71.76 90 GLY A CA 1
ATOM 756 C C . GLY A 1 93 ? 120.942 13.262 20.257 1.00 72.25 90 GLY A C 1
ATOM 757 O O . GLY A 1 93 ? 121.680 12.291 20.068 1.00 72.67 90 GLY A O 1
ATOM 758 N N . TYR A 1 94 ? 121.382 14.523 20.285 1.00 72.05 91 TYR A N 1
ATOM 759 C CA . TYR A 1 94 ? 122.782 14.869 20.058 1.00 72.04 91 TYR A CA 1
ATOM 760 C C . TYR A 1 94 ? 123.286 15.983 20.988 1.00 73.00 91 TYR A C 1
ATOM 761 O O . TYR A 1 94 ? 124.398 16.517 20.814 1.00 72.24 91 TYR A O 1
ATOM 770 N N . GLN A 1 95 ? 122.450 16.330 21.966 1.00 74.57 92 GLN A N 1
ATOM 771 C CA . GLN A 1 95 ? 122.760 17.368 22.947 1.00 76.14 92 GLN A CA 1
ATOM 772 C C . GLN A 1 95 ? 123.651 16.793 24.049 1.00 76.46 92 GLN A C 1
ATOM 773 O O . GLN A 1 95 ? 123.801 15.574 24.162 1.00 76.48 92 GLN A O 1
ATOM 779 N N . ASN A 1 96 ? 124.250 17.680 24.842 1.00 77.21 93 ASN A N 1
ATOM 780 C CA . ASN A 1 96 ? 125.129 17.306 25.959 1.00 78.10 93 ASN A CA 1
ATOM 781 C C . ASN A 1 96 ? 126.368 16.517 25.545 1.00 78.21 93 ASN A C 1
ATOM 782 O O . ASN A 1 96 ? 127.183 16.141 26.390 1.00 78.66 93 ASN A O 1
ATOM 787 N N . ARG A 1 97 ? 126.513 16.300 24.237 1.00 78.25 94 ARG A N 1
ATOM 788 C CA . ARG A 1 97 ? 127.644 15.563 23.675 1.00 77.66 94 ARG A CA 1
ATOM 789 C C . ARG A 1 97 ? 128.778 16.487 23.248 1.00 78.08 94 ARG A C 1
ATOM 790 O O . ARG A 1 97 ? 129.756 16.035 22.653 1.00 78.66 94 ARG A O 1
ATOM 798 N N . GLY A 1 98 ? 128.649 17.780 23.536 1.00 77.90 95 GLY A N 1
ATOM 799 C CA . GLY A 1 98 ? 129.750 18.705 23.278 1.00 77.98 95 GLY A CA 1
ATOM 800 C C . GLY A 1 98 ? 129.798 19.409 21.937 1.00 77.94 95 GLY A C 1
ATOM 801 O O . GLY A 1 98 ? 130.769 20.113 21.647 1.00 77.28 95 GLY A O 1
ATOM 802 N N . TYR A 1 99 ? 128.758 19.235 21.122 1.00 78.23 96 TYR A N 1
ATOM 803 C CA . TYR A 1 99 ? 128.696 19.905 19.821 1.00 78.02 96 TYR A CA 1
ATOM 804 C C . TYR A 1 99 ? 128.549 21.411 19.970 1.00 77.68 96 TYR A C 1
ATOM 805 O O . TYR A 1 99 ? 129.150 22.174 19.213 1.00 78.91 96 TYR A O 1
ATOM 814 N N . GLY A 1 100 ? 127.755 21.838 20.946 1.00 76.78 97 GLY A N 1
ATOM 815 C CA . GLY A 1 100 ? 127.539 23.263 21.191 1.00 75.65 97 GLY A CA 1
ATOM 816 C C . GLY A 1 100 ? 128.816 23.907 21.662 1.00 75.05 97 GLY A C 1
ATOM 817 O O . GLY A 1 100 ? 129.246 24.915 21.090 1.00 75.71 97 GLY A O 1
ATOM 818 N N . ARG A 1 101 ? 129.433 23.309 22.685 1.00 73.67 98 ARG A N 1
ATOM 819 C CA . ARG A 1 101 ? 130.710 23.787 23.207 1.00 73.12 98 ARG A CA 1
ATOM 820 C C . ARG A 1 101 ? 131.758 23.892 22.091 1.00 73.72 98 ARG A C 1
ATOM 821 O O . ARG A 1 101 ? 132.534 24.852 22.048 1.00 73.57 98 ARG A O 1
ATOM 829 N N . ALA A 1 102 ? 131.759 22.909 21.192 1.00 74.12 99 ALA A N 1
ATOM 830 C CA . ALA A 1 102 ? 132.667 22.896 20.051 1.00 74.64 99 ALA A CA 1
ATOM 831 C C . ALA A 1 102 ? 132.395 24.081 19.119 1.00 75.15 99 ALA A C 1
ATOM 832 O O . ALA A 1 102 ? 133.331 24.757 18.657 1.00 75.08 99 ALA A O 1
ATOM 834 N N . LEU A 1 103 ? 131.117 24.337 18.852 1.00 75.39 100 LEU A N 1
ATOM 835 C CA . LEU A 1 103 ? 130.747 25.467 18.014 1.00 76.50 100 LEU A CA 1
ATOM 836 C C . LEU A 1 103 ? 131.177 26.764 18.685 1.00 77.27 100 LEU A C 1
ATOM 837 O O . LEU A 1 103 ? 131.794 27.630 18.049 1.00 77.65 100 LEU A O 1
ATOM 842 N N . VAL A 1 104 ? 130.888 26.875 19.979 1.00 77.53 101 VAL A N 1
ATOM 843 C CA . VAL A 1 104 ? 131.268 28.064 20.726 1.00 78.02 101 VAL A CA 1
ATOM 844 C C . VAL A 1 104 ? 132.779 28.277 20.677 1.00 78.64 101 VAL A C 1
ATOM 845 O O . VAL A 1 104 ? 133.240 29.280 20.144 1.00 79.26 101 VAL A O 1
ATOM 849 N N . GLU A 1 105 ? 133.559 27.329 21.182 1.00 79.13 102 GLU A N 1
ATOM 850 C CA . GLU A 1 105 ? 134.998 27.531 21.176 1.00 79.49 102 GLU A CA 1
ATOM 851 C C . GLU A 1 105 ? 135.514 27.875 19.784 1.00 79.32 102 GLU A C 1
ATOM 852 O O . GLU A 1 105 ? 136.537 28.555 19.652 1.00 79.87 102 GLU A O 1
ATOM 858 N N . PHE A 1 106 ? 134.796 27.445 18.748 1.00 78.64 103 PHE A N 1
ATOM 859 C CA . PHE A 1 106 ? 135.202 27.818 17.395 1.00 78.04 103 PHE A CA 1
ATOM 860 C C . PHE A 1 106 ? 135.106 29.328 17.233 1.00 77.17 103 PHE A C 1
ATOM 861 O O . PHE A 1 106 ? 136.041 29.957 16.734 1.00 76.60 103 PHE A O 1
ATOM 869 N N . ALA A 1 107 ? 133.970 29.888 17.659 1.00 75.95 104 ALA A N 1
ATOM 870 C CA . ALA A 1 107 ? 133.729 31.325 17.607 1.00 74.66 104 ALA A CA 1
ATOM 871 C C . ALA A 1 107 ? 134.817 32.052 18.395 1.00 74.16 104 ALA A C 1
ATOM 872 O O . ALA A 1 107 ? 135.359 33.062 17.941 1.00 74.81 104 ALA A O 1
ATOM 874 N N . LYS A 1 108 ? 135.158 31.506 19.558 1.00 73.06 105 LYS A N 1
ATOM 875 C CA . LYS A 1 108 ? 136.217 32.048 20.404 1.00 72.42 105 LYS A CA 1
ATOM 876 C C . LYS A 1 108 ? 137.622 32.033 19.747 1.00 72.42 105 LYS A C 1
ATOM 877 O O . LYS A 1 108 ? 138.498 32.827 20.113 1.00 71.67 105 LYS A O 1
ATOM 883 N N . SER A 1 109 ? 137.830 31.137 18.783 1.00 72.34 106 SER A N 1
ATOM 884 C CA . SER A 1 109 ? 139.126 31.004 18.126 1.00 72.62 106 SER A CA 1
ATOM 885 C C . SER A 1 109 ? 139.482 32.242 17.312 1.00 73.03 106 SER A C 1
ATOM 886 O O . SER A 1 109 ? 140.642 32.422 16.911 1.00 73.77 106 SER A O 1
ATOM 889 N N . PHE A 1 110 ? 138.482 33.086 17.061 1.00 72.60 107 PHE A N 1
ATOM 890 C CA . PHE A 1 110 ? 138.695 34.336 16.349 1.00 71.86 107 PHE A CA 1
ATOM 891 C C . PHE A 1 110 ? 139.369 35.372 17.238 1.00 71.91 107 PHE A C 1
ATOM 892 O O . PHE A 1 110 ? 139.840 36.394 16.746 1.00 72.70 107 PHE A O 1
ATOM 900 N N . LYS A 1 111 ? 139.405 35.108 18.543 1.00 71.65 108 LYS A N 1
ATOM 901 C CA . LYS A 1 111 ? 140.048 35.997 19.514 1.00 71.81 108 LYS A CA 1
ATOM 902 C C . LYS A 1 111 ? 139.400 37.382 19.515 1.00 71.79 108 LYS A C 1
ATOM 903 O O . LYS A 1 111 ? 140.069 38.400 19.677 1.00 71.87 108 LYS A O 1
ATOM 909 N N . MET A 1 112 ? 138.085 37.393 19.321 1.00 72.44 109 MET A N 1
ATOM 910 C CA . MET A 1 112 ? 137.274 38.608 19.327 1.00 71.90 109 MET A CA 1
ATOM 911 C C . MET A 1 112 ? 136.195 38.481 20.393 1.00 72.84 109 MET A C 1
ATOM 912 O O . MET A 1 112 ? 135.734 37.364 20.677 1.00 72.80 109 MET A O 1
ATOM 917 N N . PRO A 1 113 ? 135.785 39.614 20.994 1.00 73.42 110 PRO A N 1
ATOM 918 C CA . PRO A 1 113 ? 134.637 39.593 21.895 1.00 74.76 110 PRO A CA 1
ATOM 919 C C . PRO A 1 113 ? 133.365 39.042 21.208 1.00 76.00 110 PRO A C 1
ATOM 920 O O . PRO A 1 113 ? 133.209 39.163 19.983 1.00 76.68 110 PRO A O 1
ATOM 924 N N . ILE A 1 114 ? 132.478 38.435 21.989 1.00 76.10 111 ILE A N 1
ATOM 925 C CA . ILE A 1 114 ? 131.270 37.829 21.442 1.00 76.87 111 ILE A CA 1
ATOM 926 C C . ILE A 1 114 ? 130.012 38.276 22.210 1.00 77.54 111 ILE A C 1
ATOM 927 O O . ILE A 1 114 ? 130.006 38.319 23.450 1.00 77.91 111 ILE A O 1
ATOM 932 N N . ARG A 1 115 ? 128.952 38.612 21.475 1.00 77.46 112 ARG A N 1
ATOM 933 C CA . ARG A 1 115 ? 127.664 38.914 22.098 1.00 77.29 112 ARG A CA 1
ATOM 934 C C . ARG A 1 115 ? 126.656 37.890 21.623 1.00 77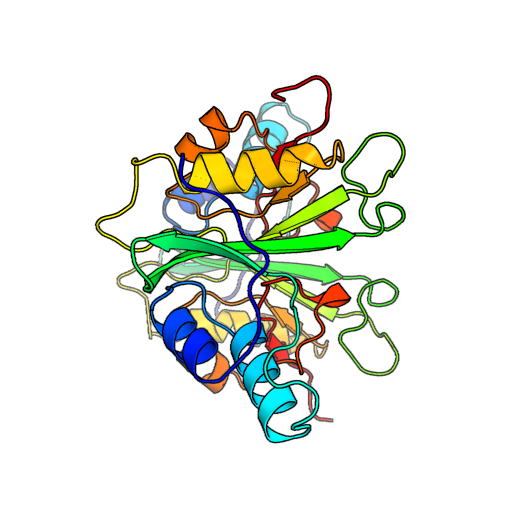.70 112 ARG A C 1
ATOM 935 O O . ARG A 1 115 ? 126.673 37.507 20.448 1.00 77.96 112 ARG A O 1
ATOM 943 N N . THR A 1 116 ? 125.780 37.451 22.528 1.00 77.85 113 THR A N 1
ATOM 944 C CA . THR A 1 116 ? 124.717 36.507 22.165 1.00 78.06 113 THR A CA 1
ATOM 945 C C . THR A 1 116 ? 123.430 36.774 22.949 1.00 78.04 113 THR A C 1
ATOM 946 O O . THR A 1 116 ? 123.464 37.224 24.093 1.00 77.89 113 THR A O 1
ATOM 950 N N . ASN A 1 117 ? 122.297 36.517 22.315 1.00 78.37 114 ASN A N 1
ATOM 951 C CA . ASN A 1 117 ? 121.017 36.672 22.984 1.00 79.16 114 ASN A CA 1
ATOM 952 C C . ASN A 1 117 ? 120.339 35.320 23.025 1.00 80.15 114 ASN A C 1
ATOM 953 O O . ASN A 1 117 ? 119.597 34.972 22.112 1.00 80.72 114 ASN A O 1
ATOM 958 N N . PRO A 1 118 ? 120.544 34.580 24.118 1.00 81.04 115 PRO A N 1
ATOM 959 C CA . PRO A 1 118 ? 120.192 33.179 24.281 1.00 82.10 115 PRO A CA 1
ATOM 960 C C . PRO A 1 118 ? 118.715 32.901 24.508 1.00 83.09 115 PRO A C 1
ATOM 961 O O . PRO A 1 118 ? 117.888 33.807 24.448 1.00 82.93 115 PRO A O 1
ATOM 965 N N . ARG A 1 119 ? 118.417 31.627 24.750 1.00 84.68 116 ARG A N 1
ATOM 966 C CA . ARG A 1 119 ? 117.115 31.188 25.219 1.00 86.67 116 ARG A CA 1
ATOM 967 C C . ARG A 1 119 ? 117.145 31.227 26.747 1.00 87.61 116 ARG A C 1
ATOM 968 O O . ARG A 1 119 ? 118.196 30.995 27.359 1.00 87.78 116 ARG A O 1
ATOM 976 N N . MET A 1 120 ? 116.005 31.534 27.364 1.00 88.76 117 MET A N 1
ATOM 977 C CA . MET A 1 120 ? 115.944 31.628 28.827 1.00 89.82 117 MET A CA 1
ATOM 978 C C . MET A 1 120 ? 116.212 30.303 29.523 1.00 88.68 117 MET A C 1
ATOM 979 O O . MET A 1 120 ? 116.849 30.278 30.578 1.00 88.83 117 MET A O 1
ATOM 984 N N . LYS A 1 121 ? 115.756 29.208 28.921 1.00 87.19 118 LYS A N 1
ATOM 985 C CA . LYS A 1 121 ? 115.898 27.895 29.545 1.00 85.96 118 LYS A CA 1
ATOM 986 C C . LYS A 1 121 ? 117.159 27.154 29.088 1.00 84.77 118 LYS A C 1
ATOM 987 O O . LYS A 1 121 ? 117.141 25.945 28.862 1.00 84.65 118 LYS A O 1
ATOM 993 N N . SER A 1 122 ? 118.253 27.901 28.969 1.00 83.58 119 SER A N 1
ATOM 994 C CA . SER A 1 122 ? 119.558 27.361 28.586 1.00 82.24 119 SER A CA 1
ATOM 995 C C . SER A 1 122 ? 120.653 28.335 29.023 1.00 81.11 119 SER A C 1
ATOM 996 O O . SER A 1 122 ? 121.640 28.538 28.321 1.00 80.57 119 SER A O 1
ATOM 999 N N . ALA A 1 123 ? 120.458 28.942 30.188 1.00 80.19 120 ALA A N 1
ATOM 1000 C CA . ALA A 1 123 ? 121.402 29.905 30.730 1.00 79.03 120 ALA A CA 1
ATOM 1001 C C . ALA A 1 123 ? 122.563 29.212 31.418 1.00 78.10 120 ALA A C 1
ATOM 1002 O O . ALA A 1 123 ? 123.655 29.778 31.513 1.00 78.60 120 ALA A O 1
ATOM 1004 N N . GLU A 1 124 ? 122.335 27.990 31.899 1.00 76.70 121 GLU A N 1
ATOM 1005 C CA . GLU A 1 124 ? 123.403 27.252 32.549 1.00 75.54 121 GLU A CA 1
ATOM 1006 C C . GLU A 1 124 ? 124.487 26.884 31.533 1.00 74.52 121 GLU A C 1
ATOM 1007 O O . GLU A 1 124 ? 125.692 26.948 31.840 1.00 74.72 121 GLU A O 1
ATOM 1013 N N . PHE A 1 125 ? 124.062 26.522 30.318 1.00 73.29 122 PHE A N 1
ATOM 1014 C CA . PHE A 1 125 ? 125.019 26.215 29.261 1.00 72.42 122 PHE A CA 1
ATOM 1015 C C . PHE A 1 125 ? 125.978 27.378 29.015 1.00 71.58 122 PHE A C 1
ATOM 1016 O O . PHE A 1 125 ? 127.173 27.173 28.837 1.00 70.95 122 PHE A O 1
ATOM 1024 N N . TRP A 1 126 ? 125.445 28.596 28.994 1.00 71.25 123 TRP A N 1
ATOM 1025 C CA . TRP A 1 126 ? 126.263 29.786 28.762 1.00 70.89 123 TRP A CA 1
ATOM 1026 C C . TRP A 1 126 ? 127.126 30.146 29.953 1.00 71.19 123 TRP A C 1
ATOM 1027 O O . TRP A 1 126 ? 128.182 30.765 29.798 1.00 71.47 123 TRP A O 1
ATOM 1038 N N . ASN A 1 127 ? 126.665 29.768 31.142 1.00 71.14 124 ASN A N 1
ATOM 1039 C CA . ASN A 1 127 ? 127.444 29.962 32.346 1.00 70.68 124 ASN A CA 1
ATOM 1040 C C . ASN A 1 127 ? 128.746 29.209 32.137 1.00 69.94 124 ASN A C 1
ATOM 1041 O O . ASN A 1 127 ? 129.830 29.765 32.342 1.00 69.50 124 ASN A O 1
ATOM 1046 N N . LYS A 1 128 ? 128.618 27.959 31.681 1.00 69.66 125 LYS A N 1
ATOM 1047 C CA . LYS A 1 128 ? 129.761 27.090 31.393 1.00 69.27 125 LYS A CA 1
ATOM 1048 C C . LYS A 1 128 ? 130.654 27.700 30.312 1.00 69.45 125 LYS A C 1
ATOM 1049 O O . LYS A 1 128 ? 131.875 27.700 30.455 1.00 70.21 125 LYS A O 1
ATOM 1055 N N . MET A 1 129 ? 130.062 28.227 29.240 1.00 68.81 126 MET A N 1
ATOM 1056 C CA . MET A 1 129 ? 130.864 28.836 28.184 1.00 68.67 126 MET A CA 1
ATOM 1057 C C . MET A 1 129 ? 131.578 30.082 28.687 1.00 69.32 126 MET A C 1
ATOM 1058 O O . MET A 1 129 ? 132.372 30.682 27.969 1.00 69.45 126 MET A O 1
ATOM 1063 N N . ASN A 1 130 ? 131.284 30.450 29.935 1.00 70.59 127 ASN A N 1
ATOM 1064 C CA . ASN A 1 130 ? 131.899 31.584 30.628 1.00 71.64 127 ASN A CA 1
ATOM 1065 C C . ASN A 1 130 ? 131.515 32.924 30.025 1.00 71.92 127 ASN A C 1
ATOM 1066 O O . ASN A 1 130 ? 132.353 33.805 29.869 1.00 72.58 127 ASN A O 1
ATOM 1071 N N . PHE A 1 131 ? 130.241 33.060 29.665 1.00 72.51 128 PHE A N 1
ATOM 1072 C CA . PHE A 1 131 ? 129.683 34.333 29.221 1.00 72.47 128 PHE A CA 1
ATOM 1073 C C . PHE A 1 131 ? 129.076 35.005 30.429 1.00 73.34 128 PHE A C 1
ATOM 1074 O O . PHE A 1 131 ? 128.636 34.317 31.360 1.00 74.03 128 PHE A O 1
ATOM 1082 N N . LYS A 1 132 ? 129.064 36.337 30.427 1.00 73.81 129 LYS A N 1
ATOM 1083 C CA . LYS A 1 132 ? 128.511 37.110 31.543 1.00 74.75 129 LYS A CA 1
ATOM 1084 C C . LYS A 1 132 ? 127.390 38.031 31.115 1.00 75.07 129 LYS A C 1
ATOM 1085 O O . LYS A 1 132 ? 127.384 38.535 29.987 1.00 75.80 129 LYS A O 1
ATOM 1091 N N . THR A 1 133 ? 126.436 38.240 32.018 1.00 75.24 130 THR A N 1
ATOM 1092 C CA . THR A 1 133 ? 125.319 39.142 31.763 1.00 75.53 130 THR A CA 1
ATOM 1093 C C . THR A 1 133 ? 125.842 40.553 31.633 1.00 75.19 130 THR A C 1
ATOM 1094 O O . THR A 1 133 ? 126.748 40.955 32.362 1.00 75.94 130 THR A O 1
ATOM 1098 N N . VAL A 1 134 ? 125.268 41.300 30.705 1.00 74.38 131 VAL A N 1
ATOM 1099 C CA . VAL A 1 134 ? 125.587 42.702 30.567 1.00 74.44 131 VAL A CA 1
ATOM 1100 C C . VAL A 1 134 ? 124.894 43.466 31.695 1.00 74.81 131 VAL A C 1
ATOM 1101 O O . VAL A 1 134 ? 124.020 42.922 32.389 1.00 74.29 131 VAL A O 1
ATOM 1105 N N . LYS A 1 135 ? 125.310 44.711 31.912 1.00 75.51 132 LYS A N 1
ATOM 1106 C CA . LYS A 1 135 ? 124.534 45.587 32.776 1.00 76.35 132 LYS A CA 1
ATOM 1107 C C . LYS A 1 135 ? 123.450 46.153 31.883 1.00 76.89 132 LYS A C 1
ATOM 1108 O O . LYS A 1 135 ? 123.734 46.716 30.821 1.00 77.84 132 LYS A O 1
ATOM 1114 N N . TYR A 1 136 ? 122.205 45.961 32.290 1.00 76.73 133 TYR A N 1
ATOM 1115 C CA . TYR A 1 136 ? 121.085 46.361 31.468 1.00 76.54 133 TYR A CA 1
ATOM 1116 C C . TYR A 1 136 ? 121.076 47.854 31.139 1.00 76.61 133 TYR A C 1
ATOM 1117 O O . TYR A 1 136 ? 121.265 48.692 32.011 1.00 77.10 133 TYR A O 1
ATOM 1126 N N . ASP A 1 137 ? 120.893 48.169 29.863 1.00 76.70 134 ASP A N 1
ATOM 1127 C CA . ASP A 1 137 ? 120.776 49.543 29.386 1.00 77.23 134 ASP A CA 1
ATOM 1128 C C . ASP A 1 137 ? 119.519 49.565 28.524 1.00 76.57 134 ASP A C 1
ATOM 1129 O O . ASP A 1 137 ? 119.540 49.153 27.354 1.00 76.57 134 ASP A O 1
ATOM 1134 N N . MET A 1 138 ? 118.424 50.042 29.110 1.00 75.20 135 MET A N 1
ATOM 1135 C CA . MET A 1 138 ? 117.125 50.029 28.449 1.00 73.87 135 MET A CA 1
ATOM 1136 C C . MET A 1 138 ? 117.136 50.601 27.037 1.00 73.97 135 MET A C 1
ATOM 1137 O O . MET A 1 138 ? 116.474 50.079 26.147 1.00 73.77 135 MET A O 1
ATOM 1142 N N . ALA A 1 139 ? 117.896 51.669 26.834 1.00 74.52 136 ALA A N 1
ATOM 1143 C CA . ALA A 1 139 ? 117.992 52.291 25.518 1.00 74.49 136 ALA A CA 1
ATOM 1144 C C . ALA A 1 139 ? 118.793 51.431 24.550 1.00 74.42 136 ALA A C 1
ATOM 1145 O O . ALA A 1 139 ? 118.499 51.401 23.361 1.00 74.78 136 ALA A O 1
ATOM 1147 N N . ARG A 1 140 ? 119.802 50.732 25.057 1.00 74.45 137 ARG A N 1
ATOM 1148 C CA . ARG A 1 140 ? 120.628 49.872 24.209 1.00 74.19 137 ARG A CA 1
ATOM 1149 C C . ARG A 1 140 ? 120.044 48.467 24.038 1.00 74.56 137 ARG A C 1
ATOM 1150 O O . ARG A 1 140 ? 119.986 47.941 22.922 1.00 74.70 137 ARG A O 1
ATOM 1158 N N . ASP A 1 141 ? 119.603 47.879 25.147 1.00 74.24 138 ASP A N 1
ATOM 1159 C CA . ASP A 1 141 ? 119.205 46.477 25.181 1.00 74.11 138 ASP A CA 1
ATOM 1160 C C . ASP A 1 141 ? 117.736 46.155 24.861 1.00 74.13 138 ASP A C 1
ATOM 1161 O O . ASP A 1 141 ? 117.436 45.075 24.356 1.00 73.62 138 ASP A O 1
ATOM 1166 N N . LYS A 1 142 ? 116.840 47.089 25.167 1.00 74.42 139 LYS A N 1
ATOM 1167 C CA . LYS A 1 142 ? 115.418 47.008 24.805 1.00 74.95 139 LYS A CA 1
ATOM 1168 C C . LYS A 1 142 ? 114.836 45.595 24.768 1.00 74.95 139 LYS A C 1
ATOM 1169 O O . LYS A 1 142 ? 114.472 45.104 23.694 1.00 75.73 139 LYS A O 1
ATOM 1175 N N . GLY A 1 143 ? 114.749 44.919 25.898 1.00 74.82 140 GLY A N 1
ATOM 1176 C CA . GLY A 1 143 ? 114.116 43.601 25.874 1.00 75.07 140 GLY A CA 1
ATOM 1177 C C . GLY A 1 143 ? 114.883 42.452 25.244 1.00 75.10 140 GLY A C 1
ATOM 1178 O O . GLY A 1 143 ? 114.297 41.476 24.791 1.00 74.42 140 GLY A O 1
ATOM 1179 N N . GLU A 1 144 ? 116.196 42.602 25.166 1.00 75.89 141 GLU A N 1
ATOM 1180 C CA . GLU A 1 144 ? 117.085 41.479 24.931 1.00 76.13 141 GLU A CA 1
ATOM 1181 C C . GLU A 1 144 ? 117.667 41.208 26.324 1.00 76.15 141 GLU A C 1
ATOM 1182 O O . GLU A 1 144 ? 117.476 42.010 27.254 1.00 76.80 141 GLU A O 1
ATOM 1188 N N . ASP A 1 145 ? 118.348 40.080 26.486 1.00 75.47 142 ASP A N 1
ATOM 1189 C CA . ASP A 1 145 ? 119.062 39.801 27.717 1.00 75.08 142 ASP A CA 1
ATOM 1190 C C . ASP A 1 145 ? 120.450 39.367 27.307 1.00 75.67 142 ASP A C 1
ATOM 1191 O O . ASP A 1 145 ? 120.812 38.200 27.488 1.00 76.49 142 ASP A O 1
ATOM 1196 N N . PRO A 1 146 ? 121.236 40.299 26.736 1.00 75.75 143 PRO A N 1
ATOM 1197 C CA . PRO A 1 146 ? 122.512 39.902 26.151 1.00 75.67 143 PRO A CA 1
ATOM 1198 C C . PRO A 1 146 ? 123.567 39.355 27.118 1.00 75.66 143 PRO A C 1
ATOM 1199 O O . PRO A 1 146 ? 123.674 39.796 28.271 1.00 76.26 143 PRO A O 1
ATOM 1203 N N . LEU A 1 147 ? 124.304 38.368 26.615 1.00 74.80 144 LEU A N 1
ATOM 1204 C CA . LEU A 1 147 ? 125.438 37.770 27.284 1.00 73.52 144 LEU A CA 1
ATOM 1205 C C . LEU A 1 147 ? 126.669 38.160 26.489 1.00 74.16 144 LEU A C 1
ATOM 1206 O O . LEU A 1 147 ? 126.601 38.250 25.250 1.00 74.96 144 LEU A O 1
ATOM 1211 N N . ILE A 1 148 ? 127.783 38.405 27.187 1.00 73.88 145 ILE A N 1
ATOM 1212 C CA . ILE A 1 148 ? 129.054 38.742 26.517 1.00 73.31 145 ILE A CA 1
ATOM 1213 C C . ILE A 1 148 ? 130.245 37.889 26.948 1.00 73.26 145 ILE A C 1
ATOM 1214 O O . ILE A 1 148 ? 130.204 37.220 27.979 1.00 73.66 145 ILE A O 1
ATOM 1219 N N . TRP A 1 149 ? 131.292 37.925 26.125 1.00 73.33 146 TRP A N 1
ATOM 1220 C CA . TRP A 1 149 ? 132.558 37.240 26.373 1.00 73.06 146 TRP A CA 1
ATOM 1221 C C . TRP A 1 149 ? 133.658 37.975 25.623 1.00 73.35 146 TRP A C 1
ATOM 1222 O O . TRP A 1 149 ? 133.423 38.505 24.539 1.00 72.85 146 TRP A O 1
ATOM 1233 N N . HIS A 1 150 ? 134.851 38.020 26.204 1.00 74.40 147 HIS A N 1
ATOM 1234 C CA . HIS A 1 150 ? 136.028 38.554 25.506 1.00 75.60 147 HIS A CA 1
ATOM 1235 C C . HIS A 1 150 ? 137.321 37.838 25.928 1.00 75.48 147 HIS A C 1
ATOM 1236 O O . HIS A 1 150 ? 137.371 37.239 27.000 1.00 75.18 147 HIS A O 1
ATOM 1243 N N . PRO A 1 151 ? 138.358 37.871 25.072 1.00 75.86 148 PRO A N 1
ATOM 1244 C CA . PRO A 1 151 ? 139.620 37.225 25.417 1.00 76.59 148 PRO A CA 1
ATOM 1245 C C . PRO A 1 151 ? 140.095 37.637 26.805 1.00 77.57 148 PRO A C 1
ATOM 1246 O O . PRO A 1 151 ? 139.836 38.762 27.238 1.00 77.79 148 PRO A O 1
ATOM 1250 N N . ASP A 1 152 ? 140.785 36.726 27.486 1.00 78.64 149 ASP A N 1
ATOM 1251 C CA . ASP A 1 152 ? 141.168 36.904 28.888 1.00 80.12 149 ASP A CA 1
ATOM 1252 C C . ASP A 1 152 ? 139.946 36.658 29.779 1.00 81.43 149 ASP A C 1
ATOM 1253 O O . ASP A 1 152 ? 139.701 37.369 30.762 1.00 81.66 149 ASP A O 1
ATOM 1258 N N . MET A 1 153 ? 139.164 35.657 29.373 1.00 82.81 150 MET A N 1
ATOM 1259 C CA . MET A 1 153 ? 138.051 35.106 30.154 1.00 83.64 150 MET A CA 1
ATOM 1260 C C . MET A 1 153 ? 138.141 33.565 30.071 1.00 84.33 150 MET A C 1
ATOM 1261 O O . MET A 1 153 ? 138.756 32.936 30.944 1.00 84.77 150 MET A O 1
ATOM 1266 N N . ASP A 1 154 ? 137.579 32.972 29.012 1.00 84.29 151 ASP A N 1
ATOM 1267 C CA . ASP A 1 154 ? 137.609 31.518 28.819 1.00 84.12 151 ASP A CA 1
ATOM 1268 C C . ASP A 1 154 ? 137.918 31.132 27.377 1.00 84.28 151 ASP A C 1
ATOM 1269 O O . ASP A 1 154 ? 137.006 31.009 26.564 1.00 84.13 151 ASP A O 1
ATOM 1274 N N . ARG A 1 155 ? 139.205 30.909 27.094 1.00 84.94 152 ARG A N 1
ATOM 1275 C CA . ARG A 1 155 ? 139.728 30.572 25.748 1.00 85.14 152 ARG A CA 1
ATOM 1276 C C . ARG A 1 155 ? 138.818 29.744 24.830 1.00 85.27 152 ARG A C 1
ATOM 1277 O O . ARG A 1 155 ? 138.391 28.640 25.172 1.00 85.44 152 ARG A O 1
ATOM 1285 N N . THR B 1 5 ? 89.675 49.971 25.481 1.00 81.91 2 THR B N 1
ATOM 1286 C CA . THR B 1 5 ? 90.835 49.438 26.276 1.00 82.10 2 THR B CA 1
ATOM 1287 C C . THR B 1 5 ? 90.861 50.017 27.721 1.00 80.93 2 THR B C 1
ATOM 1288 O O . THR B 1 5 ? 90.271 51.087 27.984 1.00 80.92 2 THR B O 1
ATOM 1292 N N . LYS B 1 6 ? 91.522 49.293 28.637 1.00 78.62 3 LYS B N 1
ATOM 1293 C CA . LYS B 1 6 ? 91.691 49.693 30.049 1.00 75.60 3 LYS B CA 1
ATOM 1294 C C . LYS B 1 6 ? 93.188 49.800 30.350 1.00 74.12 3 LYS B C 1
ATOM 1295 O O . LYS B 1 6 ? 93.620 49.466 31.449 1.00 74.20 3 LYS B O 1
ATOM 1301 N N . VAL B 1 7 ? 93.980 50.231 29.366 1.00 71.94 4 VAL B N 1
ATOM 1302 C CA . VAL B 1 7 ? 95.448 50.259 29.474 1.00 69.41 4 VAL B CA 1
ATOM 1303 C C . VAL B 1 7 ? 95.936 51.281 30.493 1.00 69.31 4 VAL B C 1
ATOM 1304 O O . VAL B 1 7 ? 95.289 52.292 30.725 1.00 69.82 4 VAL B O 1
ATOM 1308 N N . GLU B 1 8 ? 97.103 51.028 31.067 1.00 69.13 5 GLU B N 1
ATOM 1309 C CA . GLU B 1 8 ? 97.573 51.782 32.209 1.00 69.39 5 GLU B CA 1
ATOM 1310 C C . GLU B 1 8 ? 99.100 51.760 32.342 1.00 70.31 5 GLU B C 1
ATOM 1311 O O . GLU B 1 8 ? 99.742 50.707 32.176 1.00 70.64 5 GLU B O 1
ATOM 1317 N N . ARG B 1 9 ? 99.675 52.924 32.647 1.00 70.62 6 ARG B N 1
ATOM 1318 C CA . ARG B 1 9 ? 101.104 53.046 32.906 1.00 71.15 6 ARG B CA 1
ATOM 1319 C C . ARG B 1 9 ? 101.438 52.350 34.217 1.00 72.04 6 ARG B C 1
ATOM 1320 O O . ARG B 1 9 ? 100.914 52.711 35.270 1.00 72.36 6 ARG B O 1
ATOM 1328 N N . LEU B 1 10 ? 102.308 51.351 34.161 1.00 73.22 7 LEU B N 1
ATOM 1329 C CA . LEU B 1 10 ? 102.680 50.625 35.368 1.00 73.98 7 LEU B CA 1
ATOM 1330 C C . LEU B 1 10 ? 103.745 51.381 36.124 1.00 74.75 7 LEU B C 1
ATOM 1331 O O . LEU B 1 10 ? 104.674 51.925 35.520 1.00 75.27 7 LEU B O 1
ATOM 1336 N N . LEU B 1 11 ? 103.591 51.414 37.445 1.00 75.63 8 LEU B N 1
ATOM 1337 C CA . LEU B 1 11 ? 104.525 52.097 38.337 1.00 76.38 8 LEU B CA 1
ATOM 1338 C C . LEU B 1 11 ? 105.447 51.093 39.003 1.00 76.98 8 LEU B C 1
ATOM 1339 O O . LEU B 1 11 ? 104.998 50.058 39.499 1.00 77.10 8 LEU B O 1
ATOM 1344 N N . ILE B 1 12 ? 106.737 51.400 39.019 1.00 77.61 9 ILE B N 1
ATOM 1345 C CA . ILE B 1 12 ? 107.699 50.514 39.646 1.00 79.15 9 ILE B CA 1
ATOM 1346 C C . ILE B 1 12 ? 107.584 50.566 41.170 1.00 78.82 9 ILE B C 1
ATOM 1347 O O . ILE B 1 12 ? 107.662 51.641 41.779 1.00 79.35 9 ILE B O 1
ATOM 1352 N N . ASN B 1 13 ? 107.390 49.389 41.761 1.00 78.15 10 ASN B N 1
ATOM 1353 C CA . ASN B 1 13 ? 107.386 49.179 43.209 1.00 77.44 10 ASN B CA 1
ATOM 1354 C C . ASN B 1 13 ? 107.412 47.678 43.469 1.00 77.34 10 ASN B C 1
ATOM 1355 O O . ASN B 1 13 ? 107.027 46.890 42.593 1.00 76.78 10 ASN B O 1
ATOM 1360 N N . TYR B 1 14 ? 107.866 47.283 44.660 1.00 77.50 11 TYR B N 1
ATOM 1361 C CA . TYR B 1 14 ? 108.023 45.860 44.986 1.00 77.37 11 TYR B CA 1
ATOM 1362 C C . TYR B 1 14 ? 106.772 45.077 44.653 1.00 77.84 11 TYR B C 1
ATOM 1363 O O . TYR B 1 14 ? 106.858 43.962 44.143 1.00 78.07 11 TYR B O 1
ATOM 1372 N N . LYS B 1 15 ? 105.618 45.683 44.924 1.00 78.19 12 LYS B N 1
ATOM 1373 C CA . LYS B 1 15 ? 104.335 45.072 44.635 1.00 78.33 12 LYS B CA 1
ATOM 1374 C C . LYS B 1 15 ? 104.217 44.656 43.164 1.00 77.35 12 LYS B C 1
ATOM 1375 O O . LYS B 1 15 ? 104.010 43.484 42.868 1.00 77.21 12 LYS B O 1
ATOM 1381 N N . THR B 1 16 ? 104.372 45.595 42.240 1.00 76.79 13 THR B N 1
ATOM 1382 C CA . THR B 1 16 ? 104.199 45.233 40.838 1.00 76.74 13 THR B CA 1
ATOM 1383 C C . THR B 1 16 ? 105.402 44.487 40.281 1.00 77.20 13 THR B C 1
ATOM 1384 O O . THR B 1 16 ? 105.263 43.712 39.341 1.00 78.66 13 THR B O 1
ATOM 1388 N N . LEU B 1 17 ? 106.577 44.713 40.861 1.00 76.68 14 LEU B N 1
ATOM 1389 C CA . LEU B 1 17 ? 107.755 43.971 40.440 1.00 75.90 14 LEU B CA 1
ATOM 1390 C C . LEU B 1 17 ? 107.580 42.509 40.779 1.00 76.19 14 LEU B C 1
ATOM 1391 O O . LEU B 1 17 ? 108.103 41.648 40.089 1.00 76.59 14 LEU B O 1
ATOM 1396 N N . GLU B 1 18 ? 106.850 42.242 41.858 1.00 76.95 15 GLU B N 1
ATOM 1397 C CA . GLU B 1 18 ? 106.540 40.881 42.269 1.00 77.90 15 GLU B CA 1
ATOM 1398 C C . GLU B 1 18 ? 105.595 40.269 41.250 1.00 77.95 15 GLU B C 1
ATOM 1399 O O . GLU B 1 18 ? 105.762 39.114 40.851 1.00 77.79 15 GLU B O 1
ATOM 1405 N N . GLU B 1 19 ? 104.604 41.056 40.829 1.00 77.74 16 GLU B N 1
ATOM 1406 C CA . GLU B 1 19 ? 103.625 40.592 39.860 1.00 77.66 16 GLU B CA 1
ATOM 1407 C C . GLU B 1 19 ? 104.272 40.229 38.535 1.00 77.06 16 GLU B C 1
ATOM 1408 O O . GLU B 1 19 ? 103.783 39.351 37.826 1.00 77.75 16 GLU B O 1
ATOM 1414 N N . PHE B 1 20 ? 105.380 40.897 38.219 1.00 75.53 17 PHE B N 1
ATOM 1415 C CA . PHE B 1 20 ? 106.117 40.624 37.004 1.00 73.52 17 PHE B CA 1
ATOM 1416 C C . PHE B 1 20 ? 106.603 39.179 36.955 1.00 73.06 17 PHE B C 1
ATOM 1417 O O . PHE B 1 20 ? 106.631 38.560 35.892 1.00 73.08 17 PHE B O 1
ATOM 1425 N N . LYS B 1 21 ? 106.972 38.639 38.109 1.00 72.10 18 LYS B N 1
ATOM 1426 C CA . LYS B 1 21 ? 107.512 37.287 38.171 1.00 71.52 18 LYS B CA 1
ATOM 1427 C C . LYS B 1 21 ? 106.517 36.238 37.694 1.00 70.90 18 LYS B C 1
ATOM 1428 O O . LYS B 1 21 ? 106.889 35.106 37.427 1.00 70.88 18 LYS B O 1
ATOM 1434 N N . LYS B 1 22 ? 105.259 36.636 37.553 1.00 70.54 19 LYS B N 1
ATOM 1435 C CA . LYS B 1 22 ? 104.225 35.747 37.056 1.00 70.72 19 LYS B CA 1
ATOM 1436 C C . LYS B 1 22 ? 104.321 35.628 35.522 1.00 71.05 19 LYS B C 1
ATOM 1437 O O . LYS B 1 22 ? 103.826 34.668 34.936 1.00 71.70 19 LYS B O 1
ATOM 1443 N N . PHE B 1 23 ? 104.975 36.592 34.879 1.00 71.60 20 PHE B N 1
ATOM 1444 C CA . PHE B 1 23 ? 105.111 36.605 33.417 1.00 72.76 20 PHE B CA 1
ATOM 1445 C C . PHE B 1 23 ? 106.360 35.866 32.951 1.00 73.56 20 PHE B C 1
ATOM 1446 O O . PHE B 1 23 ? 107.409 35.972 33.584 1.00 75.49 20 PHE B O 1
ATOM 1454 N N . LYS B 1 24 ? 106.256 35.131 31.843 1.00 73.61 21 LYS B N 1
ATOM 1455 C CA . LYS B 1 24 ? 107.377 34.317 31.357 1.00 73.44 21 LYS B CA 1
ATOM 1456 C C . LYS B 1 24 ? 108.558 35.103 30.789 1.00 73.51 21 LYS B C 1
ATOM 1457 O O . LYS B 1 24 ? 109.698 34.793 31.107 1.00 73.80 21 LYS B O 1
ATOM 1463 N N . GLU B 1 25 ? 108.291 36.119 29.968 1.00 74.22 22 GLU B N 1
ATOM 1464 C CA . GLU B 1 25 ? 109.355 36.955 29.382 1.00 74.47 22 GLU B CA 1
ATOM 1465 C C . GLU B 1 25 ? 109.987 37.867 30.452 1.00 73.96 22 GLU B C 1
ATOM 1466 O O . GLU B 1 25 ? 110.041 39.085 30.306 1.00 74.28 22 GLU B O 1
ATOM 1472 N N . TYR B 1 26 ? 110.470 37.242 31.522 1.00 73.89 23 TYR B N 1
ATOM 1473 C CA . TYR B 1 26 ? 111.075 37.918 32.668 1.00 74.21 23 TYR B CA 1
ATOM 1474 C C . TYR B 1 26 ? 112.593 37.776 32.611 1.00 73.86 23 TYR B C 1
ATOM 1475 O O . TYR B 1 26 ? 113.124 36.661 32.579 1.00 73.86 23 TYR B O 1
ATOM 1484 N N . GLY B 1 27 ? 113.293 38.907 32.597 1.00 73.96 24 GLY B N 1
ATOM 1485 C CA . GLY B 1 27 ? 114.755 38.893 32.490 1.00 73.52 24 GLY B CA 1
ATOM 1486 C C . GLY B 1 27 ? 115.528 39.948 33.262 1.00 72.96 24 GLY B C 1
ATOM 1487 O O . GLY B 1 27 ? 115.185 40.299 34.400 1.00 72.28 24 GLY B O 1
ATOM 1488 N N . ILE B 1 28 ? 116.585 40.450 32.625 1.00 72.50 25 ILE B N 1
ATOM 1489 C CA . ILE B 1 28 ? 117.515 41.381 33.264 1.00 71.48 25 ILE B CA 1
ATOM 1490 C C . ILE B 1 28 ? 116.897 42.758 33.458 1.00 71.40 25 ILE B C 1
ATOM 1491 O O . ILE B 1 28 ? 117.307 43.510 34.351 1.00 72.02 25 ILE B O 1
ATOM 1496 N N . GLN B 1 29 ? 115.904 43.077 32.638 1.00 69.93 26 GLN B N 1
ATOM 1497 C CA . GLN B 1 29 ? 115.260 44.368 32.744 1.00 69.87 26 GLN B CA 1
ATOM 1498 C C . GLN B 1 29 ? 114.687 44.508 34.144 1.00 68.85 26 GLN B C 1
ATOM 1499 O O . GLN B 1 29 ? 115.035 45.435 34.880 1.00 67.43 26 GLN B O 1
ATOM 1505 N N . GLU B 1 30 ? 113.833 43.552 34.503 1.00 69.10 27 GLU B N 1
ATOM 1506 C CA . GLU B 1 30 ? 113.184 43.492 35.806 1.00 69.08 27 GLU B CA 1
ATOM 1507 C C . GLU B 1 30 ? 114.226 43.433 36.911 1.00 69.47 27 GLU B C 1
ATOM 1508 O O . GLU B 1 30 ? 114.139 44.167 37.898 1.00 69.12 27 GLU B O 1
ATOM 1514 N N . LEU B 1 31 ? 115.215 42.557 36.726 1.00 70.18 28 LEU B N 1
ATOM 1515 C CA . LEU B 1 31 ? 116.323 42.418 37.660 1.00 70.00 28 LEU B CA 1
ATOM 1516 C C . LEU B 1 31 ? 117.033 43.742 37.914 1.00 69.58 28 LEU B C 1
ATOM 1517 O O . LEU B 1 31 ? 117.289 44.080 39.066 1.00 70.04 28 LEU B O 1
ATOM 1522 N N . SER B 1 32 ? 117.312 44.502 36.856 1.00 68.95 29 SER B N 1
ATOM 1523 C CA . SER B 1 32 ? 117.952 45.805 37.002 1.00 68.95 29 SER B CA 1
ATOM 1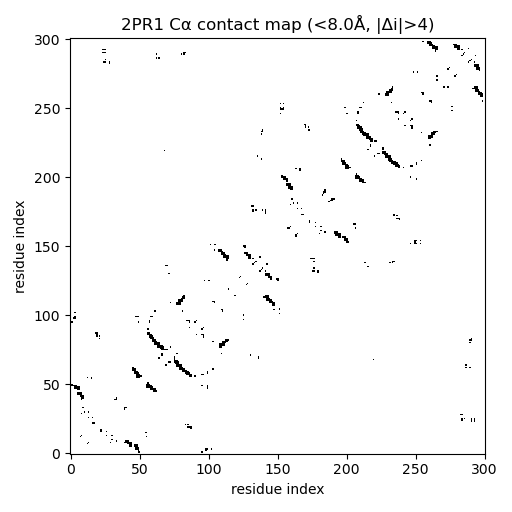524 C C . SER B 1 32 ? 117.064 46.722 37.828 1.00 68.36 29 SER B C 1
ATOM 1525 O O . SER B 1 32 ? 117.534 47.396 38.741 1.00 67.94 29 SER B O 1
ATOM 1528 N N . MET B 1 33 ? 115.776 46.736 37.491 1.00 68.22 30 MET B N 1
ATOM 1529 C CA . MET B 1 33 ? 114.793 47.587 38.161 1.00 67.53 30 MET B CA 1
ATOM 1530 C C . MET B 1 33 ? 114.712 47.273 39.655 1.00 67.97 30 MET B C 1
ATOM 1531 O O . MET B 1 33 ? 114.696 48.185 40.478 1.00 68.06 30 MET B O 1
ATOM 1536 N N . LEU B 1 34 ? 114.677 45.989 40.004 1.00 68.07 31 LEU B N 1
ATOM 1537 C CA . LEU B 1 34 ? 114.580 45.594 41.401 1.00 68.22 31 LEU B CA 1
ATOM 1538 C C . LEU B 1 34 ? 115.733 46.143 42.228 1.00 69.39 31 LEU B C 1
ATOM 1539 O O . LEU B 1 34 ? 115.492 46.776 43.261 1.00 69.55 31 LEU B O 1
ATOM 1544 N N . GLU B 1 35 ? 116.972 45.930 41.780 1.00 70.41 32 GLU B N 1
ATOM 1545 C CA . GLU B 1 35 ? 118.108 46.456 42.539 1.00 72.13 32 GLU B CA 1
ATOM 1546 C C . GLU B 1 35 ? 118.168 47.972 42.517 1.00 72.40 32 GLU B C 1
ATOM 1547 O O . GLU B 1 35 ? 118.442 48.571 43.547 1.00 72.68 32 GLU B O 1
ATOM 1553 N N . GLU B 1 36 ? 117.874 48.592 41.370 1.00 72.78 33 GLU B N 1
ATOM 1554 C CA . GLU B 1 36 ? 117.847 50.055 41.289 1.00 73.28 33 GLU B CA 1
ATOM 1555 C C . GLU B 1 36 ? 116.885 50.607 42.316 1.00 72.61 33 GLU B C 1
ATOM 1556 O O . GLU B 1 36 ? 117.167 51.618 42.952 1.00 73.16 33 GLU B O 1
ATOM 1562 N N . LEU B 1 37 ? 115.756 49.926 42.488 1.00 72.38 34 LEU B N 1
ATOM 1563 C CA . LEU B 1 37 ? 114.771 50.327 43.479 1.00 72.30 34 LEU B CA 1
ATOM 1564 C C . LEU B 1 37 ? 115.325 50.147 44.878 1.00 72.89 34 LEU B C 1
ATOM 1565 O O . LEU B 1 37 ? 115.345 51.093 45.668 1.00 73.24 34 LEU B O 1
ATOM 1570 N N . GLN B 1 38 ? 115.801 48.943 45.168 1.00 73.08 35 GLN B N 1
ATOM 1571 C CA . GLN B 1 38 ? 116.262 48.629 46.507 1.00 74.29 35 GLN B CA 1
ATOM 1572 C C . GLN B 1 38 ? 117.599 49.271 46.889 1.00 74.82 35 GLN B C 1
ATOM 1573 O O . GLN B 1 38 ? 117.874 49.475 48.073 1.00 74.99 35 GLN B O 1
ATOM 1579 N N . ASP B 1 39 ? 118.419 49.599 45.894 1.00 75.44 36 ASP B N 1
ATOM 1580 C CA . ASP B 1 39 ? 119.680 50.294 46.150 1.00 76.08 36 ASP B CA 1
ATOM 1581 C C . ASP B 1 39 ? 119.445 51.800 46.100 1.00 76.17 36 ASP B C 1
ATOM 1582 O O . ASP B 1 39 ? 120.390 52.591 46.107 1.00 76.18 36 ASP B O 1
ATOM 1587 N N . ASN B 1 40 ? 118.168 52.176 46.030 1.00 76.61 37 ASN B N 1
ATOM 1588 C CA . ASN B 1 40 ? 117.719 53.564 46.144 1.00 77.05 37 ASN B CA 1
ATOM 1589 C C . ASN B 1 40 ? 118.048 54.468 44.948 1.00 77.13 37 ASN B C 1
ATOM 1590 O O . ASN B 1 40 ? 117.927 55.686 45.043 1.00 77.05 37 ASN B O 1
ATOM 1595 N N . ILE B 1 41 ? 118.459 53.874 43.829 1.00 77.71 38 ILE B N 1
ATOM 1596 C CA . ILE B 1 41 ? 118.751 54.633 42.601 1.00 78.63 38 ILE B CA 1
ATOM 1597 C C . ILE B 1 41 ? 117.488 55.340 42.087 1.00 79.36 38 ILE B C 1
ATOM 1598 O O . ILE B 1 41 ? 117.456 56.569 41.977 1.00 79.39 38 ILE B O 1
ATOM 1603 N N . ILE B 1 42 ? 116.459 54.552 41.772 1.00 80.27 39 ILE B N 1
ATOM 1604 C CA . ILE B 1 42 ? 115.157 55.079 41.356 1.00 80.60 39 ILE B CA 1
ATOM 1605 C C . ILE B 1 42 ? 114.252 55.266 42.583 1.00 81.86 39 ILE B C 1
ATOM 1606 O O . ILE B 1 42 ? 114.570 54.802 43.689 1.00 82.05 39 ILE B O 1
ATOM 1611 N N . GLU B 1 43 ? 113.133 55.953 42.389 1.00 82.98 40 GLU B N 1
ATOM 1612 C CA . GLU B 1 43 ? 112.204 56.195 43.486 1.00 83.85 40 GLU B CA 1
ATOM 1613 C C . GLU B 1 43 ? 111.027 55.237 43.452 1.00 83.69 40 GLU B C 1
ATOM 1614 O O . GLU B 1 43 ? 110.657 54.731 42.392 1.00 83.88 40 GLU B O 1
ATOM 1620 N N . ASN B 1 44 ? 110.454 54.984 44.625 1.00 83.57 41 ASN B N 1
ATOM 1621 C CA . ASN B 1 44 ? 109.280 54.136 44.740 1.00 83.52 41 ASN B CA 1
ATOM 1622 C C . ASN B 1 44 ? 108.140 54.796 43.967 1.00 83.93 41 ASN B C 1
ATOM 1623 O O . ASN B 1 44 ? 107.917 56.005 44.095 1.00 84.05 41 ASN B O 1
ATOM 1628 N N . ASP B 1 45 ? 107.447 54.010 43.146 1.00 84.12 42 ASP B N 1
ATOM 1629 C CA . ASP B 1 45 ? 106.331 54.505 42.339 1.00 84.72 42 ASP B CA 1
ATOM 1630 C C . ASP B 1 45 ? 106.763 55.356 41.148 1.00 85.43 42 ASP B C 1
ATOM 1631 O O . ASP B 1 45 ? 105.979 5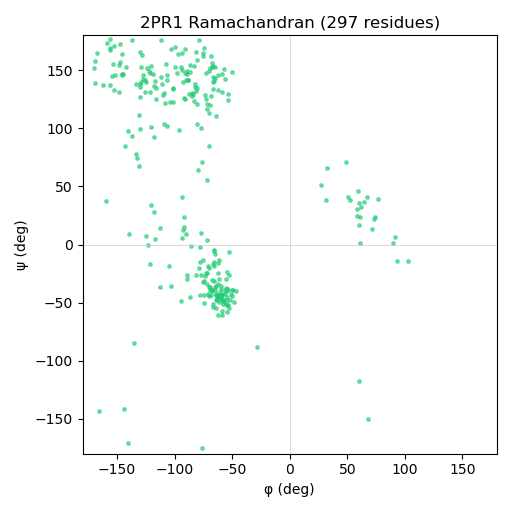6.172 40.649 1.00 85.91 42 ASP B O 1
ATOM 1636 N N . SER B 1 46 ? 107.997 55.175 40.685 1.00 85.86 43 SER B N 1
ATOM 1637 C CA . SER B 1 46 ? 108.462 55.909 39.510 1.00 86.71 43 SER B CA 1
ATOM 1638 C C . SER B 1 46 ? 107.925 55.199 38.275 1.00 86.90 43 SER B C 1
ATOM 1639 O O . SER B 1 46 ? 107.560 54.024 38.358 1.00 87.37 43 SER B O 1
ATOM 1642 N N . THR B 1 47 ? 107.855 55.904 37.144 1.00 87.10 44 THR B N 1
ATOM 1643 C CA . THR B 1 47 ? 107.313 55.316 35.905 1.00 87.27 44 THR B CA 1
ATOM 1644 C C . THR B 1 47 ? 108.327 54.423 35.212 1.00 86.97 44 THR B C 1
ATOM 1645 O O . THR B 1 47 ? 109.478 54.335 35.642 1.00 86.98 44 THR B O 1
ATOM 1649 N N . SER B 1 48 ? 107.893 53.785 34.126 1.00 86.52 45 SER B N 1
ATOM 1650 C CA . SER B 1 48 ? 108.702 52.804 33.418 1.00 86.27 45 SER B CA 1
ATOM 1651 C C . SER B 1 48 ? 108.239 52.704 31.985 1.00 85.56 45 SER B C 1
ATOM 1652 O O . SER B 1 48 ? 107.189 53.243 31.645 1.00 86.57 45 SER B O 1
ATOM 1655 N N . PRO B 1 49 ? 109.007 52.008 31.130 1.00 84.47 46 PRO B N 1
ATOM 1656 C CA . PRO B 1 49 ? 108.488 51.781 29.782 1.00 83.71 46 PRO B CA 1
ATOM 1657 C C . PRO B 1 49 ? 107.332 50.770 29.739 1.00 82.71 46 PRO B C 1
ATOM 1658 O O . PRO B 1 49 ? 106.840 50.446 28.666 1.00 82.72 46 PRO B O 1
ATOM 1662 N N . PHE B 1 50 ? 106.894 50.284 30.893 1.00 82.06 47 PHE B N 1
ATOM 1663 C CA . PHE B 1 50 ? 105.808 49.313 30.928 1.00 80.86 47 PHE B CA 1
ATOM 1664 C C . PHE B 1 50 ? 104.455 49.948 30.983 1.00 80.27 47 PHE B C 1
ATOM 1665 O O . PHE B 1 50 ? 104.249 50.968 31.648 1.00 79.75 47 PHE B O 1
ATOM 1673 N N . TYR B 1 51 ? 103.539 49.317 30.261 1.00 79.79 48 TYR B N 1
ATOM 1674 C CA . TYR B 1 51 ? 102.119 49.629 30.309 1.00 79.79 48 TYR B CA 1
ATOM 1675 C C . TYR B 1 51 ? 101.452 48.279 30.533 1.00 79.97 48 TYR B C 1
ATOM 1676 O O . TYR B 1 51 ? 102.031 47.230 30.159 1.00 80.64 48 TYR B O 1
ATOM 1685 N N . GLY B 1 52 ? 100.272 48.288 31.157 1.00 78.20 49 GLY B N 1
ATOM 1686 C CA . GLY B 1 52 ? 99.592 47.035 31.473 1.00 77.16 49 GLY B CA 1
ATOM 1687 C C . GLY B 1 52 ? 98.099 47.103 31.721 1.00 76.04 49 GLY B C 1
ATOM 1688 O O . GLY B 1 52 ? 97.527 48.176 31.756 1.00 77.61 49 GLY B O 1
ATOM 1689 N N . ILE B 1 53 ? 97.451 45.955 31.871 1.00 75.00 50 ILE B N 1
ATOM 1690 C CA . ILE B 1 53 ? 96.013 45.941 32.153 1.00 74.79 50 ILE B CA 1
ATOM 1691 C C . ILE B 1 53 ? 95.717 45.032 33.338 1.00 75.19 50 ILE B C 1
ATOM 1692 O O . ILE B 1 53 ? 96.099 43.859 33.337 1.00 76.05 50 ILE B O 1
ATOM 1697 N N . TYR B 1 54 ? 95.018 45.572 34.332 1.00 74.55 51 TYR B N 1
ATOM 1698 C CA . TYR B 1 54 ? 94.654 44.830 35.519 1.00 74.11 51 TYR B CA 1
ATOM 1699 C C . TYR B 1 54 ? 93.263 44.227 35.395 1.00 75.09 51 TYR B C 1
ATOM 1700 O O . TYR B 1 54 ? 92.423 44.742 34.650 1.00 75.65 51 TYR B O 1
ATOM 1709 N N . PHE B 1 55 ? 93.040 43.119 36.105 1.00 76.02 52 PHE B N 1
ATOM 1710 C CA . PHE B 1 55 ? 91.708 42.518 36.295 1.00 76.92 52 PHE B CA 1
ATOM 1711 C C . PHE B 1 55 ? 91.621 42.295 37.792 1.00 77.40 52 PHE B C 1
ATOM 1712 O O . PHE B 1 55 ? 92.341 41.452 38.341 1.00 77.63 52 PHE B O 1
ATOM 1720 N N . GLY B 1 56 ? 90.750 43.047 38.459 1.00 77.75 53 GLY B N 1
ATOM 1721 C CA . GLY B 1 56 ? 90.802 43.108 39.920 1.00 78.46 53 GLY B CA 1
ATOM 1722 C C . GLY B 1 56 ? 92.110 43.829 40.231 1.00 78.69 53 GLY B C 1
ATOM 1723 O O . GLY B 1 56 ? 92.574 44.654 39.441 1.00 78.22 53 GLY B O 1
ATOM 1724 N N . ASP B 1 57 ? 92.730 43.538 41.362 1.00 79.19 54 ASP B N 1
ATOM 1725 C CA . ASP B 1 57 ? 94.046 44.121 41.594 1.00 80.37 54 ASP B CA 1
ATOM 1726 C C . ASP B 1 57 ? 95.161 43.194 41.095 1.00 80.05 54 ASP B C 1
ATOM 1727 O O . ASP B 1 57 ? 96.308 43.285 41.555 1.00 80.63 54 ASP B O 1
ATOM 1732 N N . LYS B 1 58 ? 94.817 42.321 40.140 1.00 79.09 55 LYS B N 1
ATOM 1733 C CA . LYS B 1 58 ? 95.781 41.400 39.535 1.00 78.10 55 LYS B CA 1
ATOM 1734 C C . LYS B 1 58 ? 96.232 41.913 38.179 1.00 76.98 55 LYS B C 1
ATOM 1735 O O . LYS B 1 58 ? 95.412 42.128 37.287 1.00 76.44 55 LYS B O 1
ATOM 1741 N N . LEU B 1 59 ? 97.539 42.097 38.027 1.00 76.25 56 LEU B N 1
ATOM 1742 C CA . LEU B 1 59 ? 98.104 42.486 36.744 1.00 75.92 56 LEU B CA 1
ATOM 1743 C C . LEU B 1 59 ? 98.031 41.300 35.793 1.00 76.18 56 LEU B C 1
ATOM 1744 O O . LEU B 1 59 ? 98.669 40.266 36.021 1.00 76.82 56 LEU B O 1
ATOM 1749 N N . VAL B 1 60 ? 97.259 41.476 34.717 1.00 75.70 57 VAL B N 1
ATOM 1750 C CA . VAL B 1 60 ? 96.957 40.401 33.789 1.00 74.80 57 VAL B CA 1
ATOM 1751 C C . VAL B 1 60 ? 97.740 40.438 32.467 1.00 74.93 57 VAL B C 1
ATOM 1752 O O . VAL B 1 60 ? 98.104 39.374 31.954 1.00 75.00 57 VAL B O 1
ATOM 1756 N N . ALA B 1 61 ? 98.011 41.644 31.939 1.00 74.84 58 ALA B N 1
ATOM 1757 C CA . ALA B 1 61 ? 98.819 41.813 30.716 1.00 74.85 58 ALA B CA 1
ATOM 1758 C C . ALA B 1 61 ? 99.740 43.039 30.763 1.00 74.63 58 ALA B C 1
ATOM 1759 O O . ALA B 1 61 ? 99.429 44.004 31.451 1.00 74.59 58 ALA B O 1
ATOM 1761 N N . ARG B 1 62 ? 100.858 42.990 30.027 1.00 74.88 59 ARG B N 1
ATOM 1762 C CA . ARG B 1 62 ? 101.851 44.058 30.040 1.00 75.47 59 ARG B CA 1
ATOM 1763 C C . ARG B 1 62 ? 102.651 44.131 28.749 1.00 75.09 59 ARG B C 1
ATOM 1764 O O . ARG B 1 62 ? 102.792 43.118 28.044 1.00 75.18 59 ARG B O 1
ATOM 1772 N N . MET B 1 63 ? 103.192 45.320 28.454 1.00 74.52 60 MET B N 1
ATOM 1773 C CA . MET B 1 63 ? 104.175 45.480 27.365 1.00 73.64 60 MET B CA 1
ATOM 1774 C C . MET B 1 63 ? 105.134 46.580 27.732 1.00 74.55 60 MET B C 1
ATOM 1775 O O . MET B 1 63 ? 104.807 47.476 28.526 1.00 74.95 60 MET B O 1
ATOM 1780 N N . SER B 1 64 ? 106.322 46.499 27.158 1.00 74.28 61 SER B N 1
ATOM 1781 C CA . SER B 1 64 ? 107.300 47.518 27.358 1.00 75.56 61 SER B CA 1
ATOM 1782 C C . SER B 1 64 ? 107.393 48.279 26.039 1.00 76.04 61 SER B C 1
ATOM 1783 O O . SER B 1 64 ? 107.658 47.695 24.978 1.00 77.82 61 SER B O 1
ATOM 1786 N N . LEU B 1 65 ? 107.140 49.580 26.098 1.00 75.51 62 LEU B N 1
ATOM 1787 C CA . LEU B 1 65 ? 107.091 50.419 24.914 1.00 74.78 62 LEU B CA 1
ATOM 1788 C C . LEU B 1 65 ? 108.130 51.543 25.046 1.00 74.53 62 LEU B C 1
ATOM 1789 O O . LEU B 1 65 ? 108.190 52.198 26.095 1.00 75.03 62 LEU B O 1
ATOM 1794 N N . TYR B 1 66 ? 108.957 51.768 24.018 1.00 73.36 63 TYR B N 1
ATOM 1795 C CA . TYR B 1 66 ? 109.989 52.820 24.107 1.00 72.91 63 TYR B CA 1
ATOM 1796 C C . TYR B 1 66 ? 110.333 53.487 22.787 1.00 73.19 63 TYR B C 1
ATOM 1797 O O . TYR B 1 66 ? 110.591 52.805 21.803 1.00 73.35 63 TYR B O 1
ATOM 1806 N N . GLN B 1 67 ? 110.360 54.822 22.779 1.00 73.93 64 GLN B N 1
ATOM 1807 C CA . GLN B 1 67 ? 110.675 55.572 21.559 1.00 74.81 64 GLN B CA 1
ATOM 1808 C C . GLN B 1 67 ? 112.148 55.452 21.202 1.00 75.36 64 GLN B C 1
ATOM 1809 O O . GLN B 1 67 ? 113.013 55.837 21.987 1.00 76.27 64 GLN B O 1
ATOM 1815 N N . VAL B 1 68 ? 112.407 54.932 20.003 1.00 76.01 65 VAL B N 1
ATOM 1816 C CA . VAL B 1 68 ? 113.752 54.616 19.520 1.00 76.24 65 VAL B CA 1
ATOM 1817 C C . VAL B 1 68 ? 114.202 55.609 18.482 1.00 76.99 65 VAL B C 1
ATOM 1818 O O . VAL B 1 68 ? 113.392 56.087 17.696 1.00 77.70 65 VAL B O 1
ATOM 1822 N N . ASN B 1 69 ? 115.502 55.898 18.474 1.00 78.24 66 ASN B N 1
ATOM 1823 C CA . ASN B 1 69 ? 116.098 56.830 17.515 1.00 79.48 66 ASN B CA 1
ATOM 1824 C C . ASN B 1 69 ? 116.374 56.187 16.138 1.00 79.49 66 ASN B C 1
ATOM 1825 O O . ASN B 1 69 ? 117.352 55.440 15.962 1.00 79.48 66 ASN B O 1
ATOM 1830 N N . GLY B 1 70 ? 115.512 56.506 15.170 1.00 79.98 67 GLY B N 1
ATOM 1831 C CA . GLY B 1 70 ? 115.560 55.933 13.815 1.00 80.80 67 GLY B CA 1
ATOM 1832 C C . GLY B 1 70 ? 116.755 56.267 12.940 1.00 81.44 67 GLY B C 1
ATOM 1833 O O . GLY B 1 70 ? 116.883 55.743 11.829 1.00 81.28 67 GLY B O 1
ATOM 1834 N N . LYS B 1 71 ? 117.617 57.152 13.429 1.00 82.38 68 LYS B N 1
ATOM 1835 C CA . LYS B 1 71 ? 118.843 57.499 12.728 1.00 83.58 68 LYS B CA 1
ATOM 1836 C C . LYS B 1 71 ? 119.710 56.247 12.666 1.00 83.83 68 LYS B C 1
ATOM 1837 O O . LYS B 1 71 ? 120.112 55.808 11.588 1.00 84.01 68 LYS B O 1
ATOM 1843 N N . SER B 1 72 ? 119.958 55.668 13.840 1.00 84.39 69 SER B N 1
ATOM 1844 C CA . SER B 1 72 ? 120.794 54.475 13.994 1.00 84.70 69 SER B CA 1
ATOM 1845 C C . SER B 1 72 ? 119.985 53.172 13.940 1.00 84.35 69 SER B C 1
ATOM 1846 O O . SER B 1 72 ? 120.469 52.099 14.329 1.00 84.28 69 SER B O 1
ATOM 1849 N N . ASN B 1 73 ? 118.749 53.277 13.460 1.00 84.00 70 ASN B N 1
ATOM 1850 C CA . ASN B 1 73 ? 117.875 52.117 13.287 1.00 83.53 70 ASN B CA 1
ATOM 1851 C C . ASN B 1 73 ? 117.036 52.265 12.016 1.00 82.63 70 ASN B C 1
ATOM 1852 O O . ASN B 1 73 ? 115.886 52.725 12.057 1.00 82.82 70 ASN B O 1
ATOM 1857 N N . PRO B 1 74 ? 117.623 51.873 10.876 1.00 81.54 71 PRO B N 1
ATOM 1858 C CA . PRO B 1 74 ? 116.994 52.055 9.576 1.00 81.05 71 PRO B CA 1
ATOM 1859 C C . PRO B 1 74 ? 115.877 51.047 9.302 1.00 80.43 71 PRO B C 1
ATOM 1860 O O . PRO B 1 74 ? 116.040 50.158 8.464 1.00 80.82 71 PRO B O 1
ATOM 1864 N N . TYR B 1 75 ? 114.747 51.185 9.990 1.00 79.23 72 TYR B N 1
ATOM 1865 C CA . TYR B 1 75 ? 113.642 50.262 9.763 1.00 78.61 72 TYR B CA 1
ATOM 1866 C C . TYR B 1 75 ? 112.496 50.841 8.954 1.00 78.91 72 TYR B C 1
ATOM 1867 O O . TYR B 1 75 ? 111.689 50.090 8.399 1.00 79.07 72 TYR B O 1
ATOM 1876 N N . PHE B 1 76 ? 112.424 52.168 8.877 1.00 78.93 73 PHE B N 1
ATOM 1877 C CA . PHE B 1 76 ? 111.321 52.817 8.177 1.00 78.61 73 PHE B CA 1
ATOM 1878 C C . PHE B 1 76 ? 111.790 53.863 7.197 1.00 79.07 73 PHE B C 1
ATOM 1879 O O . PHE B 1 76 ? 112.950 54.278 7.232 1.00 78.84 73 PHE B O 1
ATOM 1887 N N . ASP B 1 77 ? 110.876 54.272 6.319 1.00 80.02 74 ASP B N 1
ATOM 1888 C CA . ASP B 1 77 ? 111.151 55.292 5.315 1.00 81.14 74 ASP B CA 1
ATOM 1889 C C . ASP B 1 77 ? 111.644 56.575 5.958 1.00 81.28 74 ASP B C 1
ATOM 1890 O O . ASP B 1 77 ? 111.175 56.969 7.032 1.00 81.31 74 ASP B O 1
ATOM 1895 N N . ASN B 1 78 ? 112.597 57.211 5.280 1.00 81.84 75 ASN B N 1
ATOM 1896 C CA . ASN B 1 78 ? 113.195 58.470 5.713 1.00 82.53 75 ASN B CA 1
ATOM 1897 C C . ASN B 1 78 ? 113.670 58.427 7.184 1.00 82.51 75 ASN B C 1
ATOM 1898 O O . ASN B 1 78 ? 113.490 59.401 7.974 1.00 82.29 75 ASN B O 1
ATOM 1903 N N . ARG B 1 79 ? 114.270 57.268 7.522 1.00 82.74 76 ARG B N 1
ATOM 1904 C CA . ARG B 1 79 ? 114.867 57.000 8.840 1.00 83.89 76 ARG B CA 1
ATOM 1905 C C . ARG B 1 79 ? 114.220 57.685 10.053 1.00 83.27 76 ARG B C 1
ATOM 1906 O O . ARG B 1 79 ? 114.917 58.111 10.986 1.00 83.81 76 ARG B O 1
ATOM 1914 N N . GLN B 1 80 ? 112.889 57.777 10.034 1.00 82.39 77 GLN B N 1
ATOM 1915 C CA . GLN B 1 80 ? 112.122 58.387 11.123 1.00 80.72 77 GLN B CA 1
ATOM 1916 C C . GLN B 1 80 ? 112.206 57.524 12.370 1.00 79.84 77 GLN B C 1
ATOM 1917 O O . GLN B 1 80 ? 112.568 56.353 12.281 1.00 80.05 77 GLN B O 1
ATOM 1923 N N . ASP B 1 81 ? 111.883 58.112 13.522 1.00 78.72 78 ASP B N 1
ATOM 1924 C CA . ASP B 1 81 ? 111.871 57.392 14.798 1.00 77.18 78 ASP B CA 1
ATOM 1925 C C . ASP B 1 81 ? 110.650 56.503 14.891 1.00 76.09 78 ASP B C 1
ATOM 1926 O O . ASP B 1 81 ? 109.682 56.689 14.148 1.00 76.04 78 ASP B O 1
ATOM 1931 N N . TYR B 1 82 ? 110.708 55.537 15.804 1.00 74.94 79 TYR 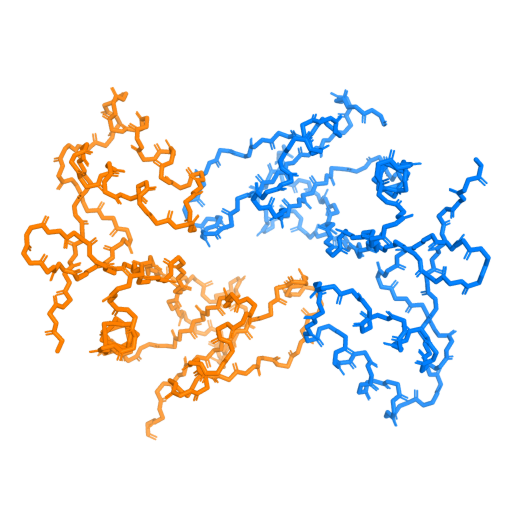B N 1
ATOM 1932 C CA . TYR B 1 82 ? 109.625 54.580 16.017 1.00 73.62 79 TYR B CA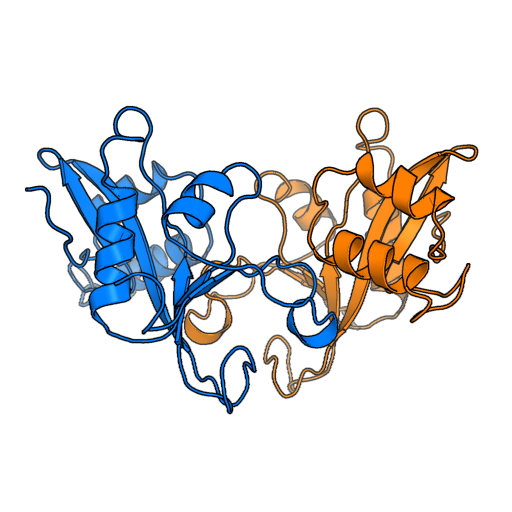 1
ATOM 1933 C C . TYR B 1 82 ? 109.636 54.083 17.451 1.00 73.12 79 TYR B C 1
ATOM 1934 O O . TYR B 1 82 ? 110.570 54.351 18.188 1.00 73.06 79 TYR B O 1
ATOM 1943 N N . LEU B 1 83 ? 108.596 53.352 17.833 1.00 73.30 80 LEU B N 1
ATOM 1944 C CA . LEU B 1 83 ? 108.487 52.796 19.169 1.00 73.02 80 LEU B CA 1
ATOM 1945 C C . LEU B 1 83 ? 108.853 51.348 19.083 1.00 73.35 80 LEU B C 1
ATOM 1946 O O . LEU B 1 83 ? 108.404 50.652 18.179 1.00 74.11 80 LEU B O 1
ATOM 1951 N N . GLU B 1 84 ? 109.678 50.898 20.016 1.00 74.11 81 GLU B N 1
ATOM 1952 C CA . GLU B 1 84 ? 109.986 49.491 20.132 1.00 74.65 81 GLU B CA 1
ATOM 1953 C C . GLU B 1 84 ? 108.983 48.922 21.107 1.00 74.89 81 GLU B C 1
ATOM 1954 O O . GLU B 1 84 ? 108.803 49.438 22.216 1.00 75.23 81 GLU B O 1
ATOM 1960 N N . LEU B 1 85 ? 108.298 47.878 20.674 1.00 75.49 82 LEU B N 1
ATOM 1961 C CA . LEU B 1 85 ? 107.335 47.200 21.524 1.00 76.33 82 LEU B CA 1
ATOM 1962 C C . LEU B 1 85 ? 107.928 45.836 21.889 1.00 76.37 82 LEU B C 1
ATOM 1963 O O . LEU B 1 85 ? 108.415 45.093 21.012 1.00 76.83 82 LEU B O 1
ATOM 1968 N N . TRP B 1 86 ? 107.912 45.517 23.179 1.00 75.12 83 TRP B N 1
ATOM 1969 C CA . TRP B 1 86 ? 108.481 44.262 23.619 1.00 75.22 83 TRP B CA 1
ATOM 1970 C C . TRP B 1 86 ? 107.931 43.753 24.946 1.00 75.73 83 TRP B C 1
ATOM 1971 O O . TRP B 1 86 ? 107.272 44.512 25.691 1.00 76.53 83 TRP B O 1
ATOM 1982 N N . LYS B 1 87 ? 108.251 42.447 25.256 1.00 75.66 84 LYS B N 1
ATOM 1983 C CA . LYS B 1 87 ? 107.775 41.801 26.510 1.00 75.04 84 LYS B CA 1
ATOM 1984 C C . LYS B 1 87 ? 106.267 41.781 26.561 1.00 75.98 84 LYS B C 1
ATOM 1985 O O . LYS B 1 87 ? 105.688 41.582 27.613 1.00 78.33 84 LYS B O 1
ATOM 1991 N N . LEU B 1 88 ? 105.577 41.987 25.428 1.00 76.77 85 LEU B N 1
ATOM 1992 C CA . LEU B 1 88 ? 104.127 41.946 25.420 1.00 76.38 85 LEU B CA 1
ATOM 1993 C C . LEU B 1 88 ? 103.698 40.526 25.727 1.00 76.95 85 LEU B C 1
ATOM 1994 O O . LEU B 1 88 ? 104.139 39.515 25.101 1.00 76.28 85 LEU B O 1
ATOM 1999 N N . GLU B 1 89 ? 102.724 40.397 26.643 1.00 76.14 86 GLU B N 1
ATOM 2000 C CA . GLU B 1 89 ? 102.307 39.096 27.153 1.00 76.12 86 GLU B CA 1
ATOM 2001 C C . GLU B 1 89 ? 101.023 39.179 27.996 1.00 76.49 86 GLU B C 1
ATOM 2002 O O . GLU B 1 89 ? 100.737 40.197 28.629 1.00 77.33 86 GLU B O 1
ATOM 2008 N N . VAL B 1 90 ? 100.258 38.095 28.009 1.00 76.24 87 VAL B N 1
ATOM 2009 C CA . VAL B 1 90 ? 99.032 37.991 28.791 1.00 76.66 87 VAL B CA 1
ATOM 2010 C C . VAL B 1 90 ? 99.090 36.692 29.569 1.00 76.56 87 VAL B C 1
ATOM 2011 O O . VAL B 1 90 ? 99.488 35.655 29.020 1.00 77.70 87 VAL B O 1
ATOM 2015 N N . LEU B 1 91 ? 98.672 36.720 30.833 1.00 75.73 88 LEU B N 1
ATOM 2016 C CA . LEU B 1 91 ? 98.732 35.504 31.669 1.00 74.57 88 LEU B CA 1
ATOM 2017 C C . LEU B 1 91 ? 97.722 34.445 31.238 1.00 73.79 88 LEU B C 1
ATOM 2018 O O . LEU B 1 91 ? 96.657 34.780 30.715 1.00 73.53 88 LEU B O 1
ATOM 2023 N N . PRO B 1 92 ? 98.057 33.156 31.435 1.00 73.14 89 PRO B N 1
ATOM 2024 C CA . PRO B 1 92 ? 97.101 32.102 31.088 1.00 72.99 89 PRO B CA 1
ATOM 2025 C C . PRO B 1 92 ? 95.797 32.268 31.861 1.00 73.24 89 PRO B C 1
ATOM 2026 O O . PRO B 1 92 ? 95.794 32.738 33.010 1.00 72.92 89 PRO B O 1
ATOM 2030 N N . GLY B 1 93 ? 94.698 31.895 31.214 1.00 73.53 90 GLY B N 1
ATOM 2031 C CA . GLY B 1 93 ? 93.369 32.089 31.775 1.00 73.70 90 GLY B CA 1
ATOM 2032 C C . GLY B 1 93 ? 92.768 33.400 31.300 1.00 73.89 90 GLY B C 1
ATOM 2033 O O . GLY B 1 93 ? 91.563 33.606 31.427 1.00 74.07 90 GLY B O 1
ATOM 2034 N N . TYR B 1 94 ? 93.607 34.270 30.732 1.00 73.55 91 TYR B N 1
ATOM 2035 C CA . TYR B 1 94 ? 93.177 35.575 30.251 1.00 73.55 91 TYR B CA 1
ATOM 2036 C C . TYR B 1 94 ? 93.491 35.791 28.778 1.00 74.74 91 TYR B C 1
ATOM 2037 O O . TYR B 1 94 ? 93.180 36.839 28.212 1.00 75.41 91 TYR B O 1
ATOM 2046 N N . GLN B 1 95 ? 94.105 34.801 28.146 1.00 76.32 92 GLN B N 1
ATOM 2047 C CA . GLN B 1 95 ? 94.438 34.909 26.727 1.00 78.42 92 GLN B CA 1
ATOM 2048 C C . GLN B 1 95 ? 93.170 34.955 25.868 1.00 78.08 92 GLN B C 1
ATOM 2049 O O . GLN B 1 95 ? 92.132 34.445 26.281 1.00 78.34 92 GLN B O 1
ATOM 2055 N N . ASN B 1 96 ? 93.264 35.582 24.692 1.00 78.09 93 ASN B N 1
ATOM 2056 C CA . ASN B 1 96 ? 92.184 35.610 23.696 1.00 78.66 93 ASN B CA 1
ATOM 2057 C C . ASN B 1 96 ? 90.913 36.277 24.177 1.00 77.89 93 ASN B C 1
ATOM 2058 O O . ASN B 1 96 ? 89.807 35.879 23.781 1.00 77.07 93 ASN B O 1
ATOM 2063 N N . ARG B 1 97 ? 91.075 37.274 25.044 1.00 77.38 94 ARG B N 1
ATOM 2064 C CA . ARG B 1 97 ? 89.945 38.064 25.538 1.00 76.56 94 ARG B CA 1
ATOM 2065 C C . ARG B 1 97 ? 90.063 39.527 25.123 1.00 76.64 94 ARG B C 1
ATOM 2066 O O . ARG B 1 97 ? 89.254 40.348 25.534 1.00 77.23 94 ARG B O 1
ATOM 2074 N N . GLY B 1 98 ? 91.073 39.848 24.318 1.00 76.26 95 GLY B N 1
ATOM 2075 C CA . GLY B 1 98 ? 91.264 41.201 23.835 1.00 76.37 95 GLY B CA 1
ATOM 2076 C C . GLY B 1 98 ? 92.352 42.034 24.495 1.00 77.38 95 GLY B C 1
ATOM 2077 O O . GLY B 1 98 ? 92.728 43.078 23.956 1.00 78.74 95 GLY B O 1
ATOM 2078 N N . TYR B 1 99 ? 92.867 41.592 25.645 1.00 77.41 96 TYR B N 1
ATOM 2079 C CA . TYR B 1 99 ? 93.870 42.364 26.389 1.00 76.68 96 TYR B CA 1
ATOM 2080 C C . TYR B 1 99 ? 95.081 42.656 25.550 1.00 76.45 96 TYR B C 1
ATOM 2081 O O . TYR B 1 99 ? 95.526 43.789 25.500 1.00 76.78 96 TYR B O 1
ATOM 2090 N N . GLY B 1 100 ? 95.612 41.620 24.901 1.00 76.67 97 GLY B N 1
ATOM 2091 C CA . GLY B 1 100 ? 96.800 41.735 24.061 1.00 76.05 97 GLY B CA 1
ATOM 2092 C C . GLY B 1 100 ? 96.582 42.787 23.003 1.00 76.56 97 GLY B C 1
ATOM 2093 O O . GLY B 1 100 ? 97.398 43.699 22.844 1.00 76.99 97 GLY B O 1
ATOM 2094 N N . ARG B 1 101 ? 95.462 42.673 22.291 1.00 76.53 98 ARG B N 1
ATOM 2095 C CA . ARG B 1 101 ? 95.103 43.653 21.261 1.00 76.24 98 ARG B CA 1
ATOM 2096 C C . ARG B 1 101 ? 95.014 45.059 21.865 1.00 75.24 98 ARG B C 1
ATOM 2097 O O . ARG B 1 101 ? 95.598 46.006 21.347 1.00 74.69 98 ARG B O 1
ATOM 2105 N N . ALA B 1 102 ? 94.302 45.167 22.979 1.00 74.93 99 ALA B N 1
ATOM 2106 C CA . ALA B 1 102 ? 94.120 46.424 23.678 1.00 75.68 99 ALA B CA 1
ATOM 2107 C C . ALA B 1 102 ? 95.415 47.200 23.863 1.00 76.52 99 ALA B C 1
ATOM 2108 O O . ALA B 1 102 ? 95.430 48.429 23.733 1.00 77.28 99 ALA B O 1
ATOM 2110 N N . LEU B 1 103 ? 96.486 46.475 24.176 1.00 77.19 100 LEU B N 1
ATOM 2111 C CA . LEU B 1 103 ? 97.804 47.061 24.381 1.00 77.99 100 LEU B CA 1
ATOM 2112 C C . LEU B 1 103 ? 98.423 47.461 23.053 1.00 77.94 100 LEU B C 1
ATOM 2113 O O . LEU B 1 103 ? 98.893 48.588 22.897 1.00 78.88 100 LEU B O 1
ATOM 2118 N N . VAL B 1 104 ? 98.426 46.542 22.096 1.00 77.58 101 VAL B N 1
ATOM 2119 C CA . VAL B 1 104 ? 98.939 46.854 20.769 1.00 77.66 101 VAL B CA 1
ATOM 2120 C C . VAL B 1 104 ? 98.204 48.085 20.217 1.00 78.90 101 VAL B C 1
ATOM 2121 O O . VAL B 1 104 ? 98.814 48.944 19.566 1.00 80.48 101 VAL B O 1
ATOM 2125 N N . GLU B 1 105 ? 96.906 48.188 20.498 1.00 78.35 102 GLU B N 1
ATOM 2126 C CA . GLU B 1 105 ? 96.131 49.293 19.960 1.00 78.24 102 GLU B CA 1
ATOM 2127 C C . GLU B 1 105 ? 96.431 50.583 20.687 1.00 77.57 102 GLU B C 1
ATOM 2128 O O . GLU B 1 105 ? 96.410 51.651 20.078 1.00 77.90 102 GLU B O 1
ATOM 2134 N N . PHE B 1 106 ? 96.748 50.480 21.977 1.00 76.79 103 PHE B N 1
ATOM 2135 C CA . PHE B 1 106 ? 97.192 51.641 22.740 1.00 75.70 103 PHE B CA 1
ATOM 2136 C C . PHE B 1 106 ? 98.481 52.161 22.118 1.00 76.09 103 PHE B C 1
ATOM 2137 O O . PHE B 1 106 ? 98.596 53.352 21.835 1.00 77.32 103 PHE B O 1
ATOM 2145 N N . ALA B 1 107 ? 99.440 51.264 21.886 1.00 75.02 104 ALA B N 1
ATOM 2146 C CA . ALA B 1 107 ? 100.686 51.633 21.218 1.00 73.86 104 ALA B CA 1
ATOM 2147 C C . ALA B 1 107 ? 100.395 52.350 19.900 1.00 73.49 104 ALA B C 1
ATOM 2148 O O . ALA B 1 107 ? 100.841 53.476 19.694 1.00 73.25 104 ALA B O 1
ATOM 2150 N N . LYS B 1 108 ? 99.610 51.707 19.036 1.00 73.33 105 LYS B N 1
ATOM 2151 C CA . LYS B 1 108 ? 99.183 52.278 17.739 1.00 73.10 105 LYS B CA 1
ATOM 2152 C C . LYS B 1 108 ? 98.497 53.655 17.798 1.00 73.12 105 LYS B C 1
ATOM 2153 O O . LYS B 1 108 ? 98.486 54.395 16.802 1.00 71.95 105 LYS B O 1
ATOM 2159 N N . SER B 1 109 ? 97.914 53.972 18.955 1.00 73.25 106 SER B N 1
ATOM 2160 C CA . SER B 1 109 ? 97.114 55.179 19.119 1.00 74.36 106 SER B CA 1
ATOM 2161 C C . SER B 1 109 ? 97.917 56.467 18.996 1.00 74.65 106 SER B C 1
ATOM 2162 O O . SER B 1 109 ? 97.344 57.545 18.787 1.00 74.97 106 SER B O 1
ATOM 2165 N N . PHE B 1 110 ? 99.234 56.357 19.140 1.00 74.04 107 PHE B N 1
ATOM 2166 C CA . PHE B 1 110 ? 100.096 57.525 19.062 1.00 73.23 107 PHE B CA 1
ATOM 2167 C C . PHE B 1 110 ? 100.502 57.884 17.646 1.00 73.10 107 PHE B C 1
ATOM 2168 O O . PHE B 1 110 ? 101.197 58.872 17.441 1.00 73.46 107 PHE B O 1
ATOM 2176 N N . LYS B 1 111 ? 100.053 57.079 16.685 1.00 72.66 108 LYS B N 1
ATOM 2177 C CA . LYS B 1 111 ? 100.337 57.266 15.258 1.00 72.94 108 LYS B CA 1
ATOM 2178 C C . LYS B 1 111 ? 101.818 57.279 14.882 1.00 72.25 108 LYS B C 1
ATOM 2179 O O . LYS B 1 111 ? 102.206 57.958 13.936 1.00 72.77 108 LYS B O 1
ATOM 2185 N N . MET B 1 112 ? 102.643 56.549 15.620 1.00 71.61 109 MET B N 1
ATOM 2186 C CA . MET B 1 112 ? 104.043 56.392 15.248 1.00 71.69 109 MET B CA 1
ATOM 2187 C C . MET B 1 112 ? 104.268 54.975 14.726 1.00 72.46 109 MET B C 1
ATOM 2188 O O . MET B 1 112 ? 103.528 54.049 15.095 1.00 73.19 109 MET B O 1
ATOM 2193 N N . PRO B 1 113 ? 105.305 54.778 13.893 1.00 72.42 110 PRO B N 1
ATOM 2194 C CA . PRO B 1 113 ? 105.607 53.426 13.439 1.00 73.13 110 PRO B CA 1
ATOM 2195 C C . PRO B 1 113 ? 106.028 52.561 14.628 1.00 74.32 110 PRO B C 1
ATOM 2196 O O . PRO B 1 113 ? 106.537 53.074 15.622 1.00 75.16 110 PRO B O 1
ATOM 2200 N N . ILE B 1 114 ? 105.806 51.261 14.543 1.00 75.20 111 ILE B N 1
ATOM 2201 C CA . ILE B 1 114 ? 106.148 50.377 15.656 1.00 75.45 111 ILE B CA 1
ATOM 2202 C C . ILE B 1 114 ? 106.973 49.209 15.152 1.00 76.08 111 ILE B C 1
ATOM 2203 O O . ILE B 1 114 ? 106.722 48.671 14.067 1.00 76.44 111 ILE B O 1
ATOM 2208 N N . ARG B 1 115 ? 107.975 48.836 15.931 1.00 76.38 112 ARG B N 1
ATOM 2209 C CA . ARG B 1 115 ? 108.769 47.676 15.605 1.00 76.97 112 ARG B CA 1
ATOM 2210 C C . ARG B 1 115 ? 108.707 46.787 16.801 1.00 77.43 112 ARG B C 1
ATOM 2211 O O . ARG B 1 115 ? 108.772 47.265 17.935 1.00 77.18 112 ARG B O 1
ATOM 2219 N N . THR B 1 116 ? 108.591 45.490 16.539 1.00 78.46 113 THR B N 1
ATOM 2220 C CA . THR B 1 116 ? 108.598 44.497 17.600 1.00 79.26 113 THR B CA 1
ATOM 2221 C C . THR B 1 116 ? 109.279 43.210 17.137 1.00 79.85 113 THR B C 1
ATOM 2222 O O . THR B 1 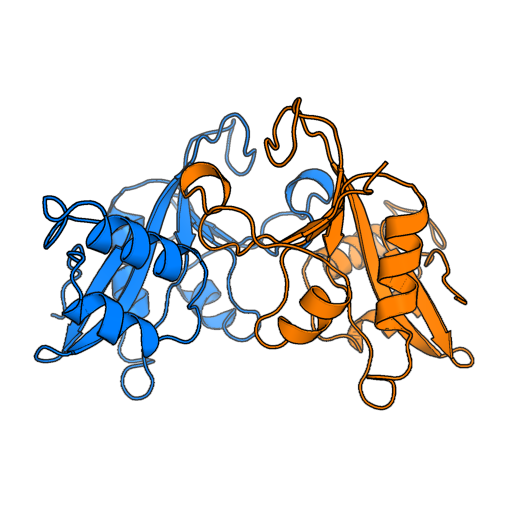116 ? 109.210 42.864 15.946 1.00 80.15 113 THR B O 1
ATOM 2226 N N . ASN B 1 117 ? 109.957 42.525 18.061 1.00 79.82 114 ASN B N 1
ATOM 2227 C CA . ASN B 1 117 ? 110.543 41.223 17.752 1.00 80.40 114 ASN B CA 1
ATOM 2228 C C . ASN B 1 117 ? 109.693 40.169 18.442 1.00 80.84 114 ASN B C 1
ATOM 2229 O O . ASN B 1 117 ? 109.823 39.963 19.626 1.00 81.42 114 ASN B O 1
ATOM 2234 N N . PRO B 1 118 ? 108.831 39.482 17.689 1.00 82.07 115 PRO B N 1
ATOM 2235 C CA . PRO B 1 118 ? 107.805 38.606 18.251 1.00 82.95 115 PRO B CA 1
ATOM 2236 C C . PRO B 1 118 ? 108.315 37.287 18.785 1.00 83.54 115 PRO B C 1
ATOM 2237 O O . PRO B 1 118 ? 109.447 36.908 18.541 1.00 82.98 115 PRO B O 1
ATOM 2241 N N . ARG B 1 119 ? 107.440 36.591 19.490 1.00 85.35 116 ARG B N 1
ATOM 2242 C CA . ARG B 1 119 ? 107.741 35.298 20.050 1.00 87.51 116 ARG B CA 1
ATOM 2243 C C . ARG B 1 119 ? 107.330 34.247 19.013 1.00 88.37 116 ARG B C 1
ATOM 2244 O O . ARG B 1 119 ? 106.376 34.463 18.260 1.00 88.37 116 ARG B O 1
ATOM 2252 N N . MET B 1 120 ? 108.054 33.124 18.978 1.00 89.86 117 MET B N 1
ATOM 2253 C CA . MET B 1 120 ? 107.797 32.004 18.041 1.00 90.57 117 MET B CA 1
ATOM 2254 C C . MET B 1 120 ? 106.346 31.845 17.579 1.00 89.45 117 MET B C 1
ATOM 2255 O O . MET B 1 120 ? 105.934 32.396 16.551 1.00 89.21 117 MET B O 1
ATOM 2260 N N . LYS B 1 121 ? 105.590 31.092 18.369 1.00 88.18 118 LYS B N 1
ATOM 2261 C CA . LYS B 1 121 ? 104.236 30.701 18.043 1.00 87.03 118 LYS B CA 1
ATOM 2262 C C . LYS B 1 121 ? 103.251 31.865 17.890 1.00 85.95 118 LYS B C 1
ATOM 2263 O O . LYS B 1 121 ? 102.181 31.687 17.310 1.00 86.40 118 LYS B O 1
ATOM 2269 N N . SER B 1 122 ? 103.612 33.057 18.365 1.00 84.51 119 SER B N 1
ATOM 2270 C CA . SER B 1 122 ? 102.677 34.201 18.338 1.00 83.09 119 SER B CA 1
ATOM 2271 C C . SER B 1 122 ? 102.500 34.893 16.973 1.00 81.11 119 SER B C 1
ATOM 2272 O O . SER B 1 122 ? 101.875 35.947 16.886 1.00 80.46 119 SER B O 1
ATOM 2275 N N . ALA B 1 123 ? 103.038 34.285 15.920 1.00 79.42 120 ALA B N 1
ATOM 2276 C CA . ALA B 1 123 ? 102.961 34.809 14.550 1.00 77.56 120 ALA B CA 1
ATOM 2277 C C . ALA B 1 123 ? 101.554 35.199 14.095 1.00 76.07 120 ALA B C 1
ATOM 2278 O O . ALA B 1 123 ? 101.353 36.254 13.497 1.00 74.84 120 ALA B O 1
ATOM 2280 N N . GLU B 1 124 ? 100.593 34.331 14.394 1.00 75.00 121 GLU B N 1
ATOM 2281 C CA . GLU B 1 124 ? 99.215 34.481 13.943 1.00 73.86 121 GLU B CA 1
ATOM 2282 C C . GLU B 1 124 ? 98.465 35.658 14.561 1.00 72.17 121 GLU B C 1
ATOM 2283 O O . GLU B 1 124 ? 97.586 36.225 13.928 1.00 71.36 121 GLU B O 1
ATOM 2289 N N . PHE B 1 125 ? 98.809 36.009 15.795 1.00 71.45 122 PHE B N 1
ATOM 2290 C CA . PHE B 1 125 ? 98.217 37.157 16.473 1.00 70.73 122 PHE B CA 1
ATOM 2291 C C . PHE B 1 125 ? 98.702 38.450 15.849 1.00 70.52 122 PHE B C 1
ATOM 2292 O O . PHE B 1 125 ? 97.924 39.380 15.651 1.00 71.24 122 PHE B O 1
ATOM 2300 N N . TRP B 1 126 ? 99.995 38.511 15.551 1.00 69.40 123 TRP B N 1
ATOM 2301 C CA . TRP B 1 126 ? 100.583 39.725 15.017 1.00 68.32 123 TRP B CA 1
ATOM 2302 C C . TRP B 1 126 ? 100.005 40.034 13.657 1.00 68.71 123 TRP B C 1
ATOM 2303 O O . TRP B 1 126 ? 99.784 41.196 13.312 1.00 69.39 123 TRP B O 1
ATOM 2314 N N . ASN B 1 127 ? 99.750 38.976 12.899 1.00 68.98 124 ASN B N 1
ATOM 2315 C CA . ASN B 1 127 ? 99.161 39.090 11.582 1.00 69.48 124 ASN B CA 1
ATOM 2316 C C . ASN B 1 127 ? 97.800 39.757 11.720 1.00 69.41 124 ASN B C 1
ATOM 2317 O O . ASN B 1 127 ? 97.426 40.594 10.904 1.00 69.43 124 ASN B O 1
ATOM 2322 N N . LYS B 1 128 ? 97.081 39.419 12.786 1.00 69.58 125 LYS B N 1
ATOM 2323 C CA . LYS B 1 128 ? 95.792 40.047 13.040 1.00 69.70 125 LYS B CA 1
ATOM 2324 C C . LYS B 1 128 ? 95.924 41.501 13.447 1.00 70.82 125 LYS B C 1
ATOM 2325 O O . LYS B 1 128 ? 94.963 42.250 13.315 1.00 72.71 125 LYS B O 1
ATOM 2331 N N . MET B 1 129 ? 97.101 41.908 13.920 1.00 70.99 126 MET B N 1
ATOM 2332 C CA . MET B 1 129 ? 97.330 43.309 14.264 1.00 71.48 126 MET B CA 1
ATOM 2333 C C . MET B 1 129 ? 97.929 44.077 13.069 1.00 72.33 126 MET B C 1
ATOM 2334 O O . MET B 1 129 ? 98.399 45.210 13.214 1.00 72.74 126 MET B O 1
ATOM 2339 N N . ASN B 1 130 ? 97.895 43.463 11.892 1.00 72.91 127 ASN B N 1
ATOM 2340 C CA . ASN B 1 130 ? 98.500 44.035 10.682 1.00 74.93 127 ASN B CA 1
ATOM 2341 C C . ASN B 1 130 ? 99.955 44.449 10.835 1.00 75.23 127 ASN B C 1
ATOM 2342 O O . ASN B 1 130 ? 100.344 45.491 10.315 1.00 76.81 127 ASN B O 1
ATOM 2347 N N . PHE B 1 131 ? 100.751 43.673 11.562 1.00 74.65 128 PHE B N 1
ATOM 2348 C CA . PHE B 1 131 ? 102.180 43.895 11.527 1.00 74.92 128 PHE B CA 1
ATOM 2349 C C . PHE B 1 131 ? 102.735 43.099 10.354 1.00 75.83 128 PHE B C 1
ATOM 2350 O O . PHE B 1 131 ? 102.197 42.049 9.998 1.00 76.34 128 PHE B O 1
ATOM 2358 N N . LYS B 1 132 ? 103.799 43.601 9.741 1.00 76.21 129 LYS B N 1
ATOM 2359 C CA . LYS B 1 132 ? 104.378 42.959 8.568 1.00 76.57 129 LYS B CA 1
ATOM 2360 C C . LYS B 1 132 ? 105.832 42.559 8.787 1.00 76.22 129 LYS B C 1
ATOM 2361 O O . LYS B 1 132 ? 106.533 43.165 9.593 1.00 76.77 129 LYS B O 1
ATOM 2367 N N . THR B 1 133 ? 106.284 41.536 8.070 1.00 75.80 130 THR B N 1
ATOM 2368 C CA . THR B 1 133 ? 107.661 41.071 8.187 1.00 75.77 130 THR B CA 1
ATOM 2369 C C . THR B 1 133 ? 108.569 41.935 7.369 1.00 75.05 130 THR B C 1
ATOM 2370 O O . THR B 1 133 ? 108.278 42.203 6.214 1.00 75.34 130 THR B O 1
ATOM 2374 N N . VAL B 1 134 ? 109.675 42.362 7.961 1.00 74.83 131 VAL B N 1
ATOM 2375 C CA . VAL B 1 134 ? 110.657 43.150 7.238 1.00 74.98 131 VAL B CA 1
ATOM 2376 C C . VAL B 1 134 ? 111.400 42.257 6.278 1.00 75.30 131 VAL B C 1
ATOM 2377 O O . VAL B 1 134 ? 111.595 41.078 6.555 1.00 76.16 131 VAL B O 1
ATOM 2381 N N . LYS B 1 135 ? 111.798 42.818 5.142 1.00 75.75 132 LYS B N 1
ATOM 2382 C CA . LYS B 1 135 ? 112.596 42.100 4.163 1.00 75.99 132 LYS B CA 1
ATOM 2383 C C . LYS B 1 135 ? 113.964 41.962 4.860 1.00 74.80 132 LYS B C 1
ATOM 2384 O O . LYS B 1 135 ? 114.631 42.964 5.124 1.00 75.30 132 LYS B O 1
ATOM 2390 N N . TYR B 1 136 ? 114.344 40.730 5.203 1.00 72.61 133 TYR B N 1
ATOM 2391 C CA . TYR B 1 136 ? 115.508 40.458 6.069 1.00 70.92 133 TYR B CA 1
ATOM 2392 C C . TYR B 1 136 ? 116.848 41.063 5.663 1.00 70.61 133 TYR B C 1
ATOM 2393 O O . TYR B 1 136 ? 117.325 40.828 4.565 1.00 71.09 133 TYR B O 1
ATOM 2402 N N . ASP B 1 137 ? 117.460 41.819 6.570 1.00 70.53 134 ASP B N 1
ATOM 2403 C CA . ASP B 1 137 ? 118.784 42.406 6.337 1.00 70.94 134 ASP B CA 1
ATOM 2404 C C . ASP B 1 137 ? 119.766 41.902 7.397 1.00 70.74 134 ASP B C 1
ATOM 2405 O O . ASP B 1 137 ? 119.779 42.404 8.526 1.00 70.86 134 ASP B O 1
ATOM 2410 N N . MET B 1 138 ? 120.597 40.926 7.021 1.00 70.44 135 MET B N 1
ATOM 2411 C CA . MET B 1 138 ? 121.497 40.232 7.962 1.00 69.45 135 MET B CA 1
ATOM 2412 C C . MET B 1 138 ? 122.315 41.131 8.884 1.00 69.95 135 MET B C 1
ATOM 2413 O O . MET B 1 138 ? 122.334 40.912 10.082 1.00 69.60 135 MET B O 1
ATOM 2418 N N . ALA B 1 139 ? 122.975 42.145 8.328 1.00 71.29 136 ALA B N 1
ATOM 2419 C CA . ALA B 1 139 ? 123.765 43.096 9.122 1.00 71.81 136 ALA B CA 1
ATOM 2420 C C . ALA B 1 139 ? 122.910 43.821 10.160 1.00 72.60 136 ALA B C 1
ATOM 2421 O O . ALA B 1 139 ? 123.325 43.972 11.315 1.00 73.47 136 ALA B O 1
ATOM 2423 N N . ARG B 1 140 ? 121.719 44.251 9.737 1.00 72.78 137 ARG B N 1
ATOM 2424 C CA . ARG B 1 140 ? 120.748 44.945 10.595 1.00 72.48 137 ARG B CA 1
ATOM 2425 C C . ARG B 1 140 ? 120.010 44.038 11.586 1.00 72.06 137 ARG B C 1
ATOM 2426 O O . ARG B 1 140 ? 119.868 44.409 12.746 1.00 72.86 137 ARG B O 1
ATOM 2434 N N . ASP B 1 141 ? 119.565 42.858 11.140 1.00 71.08 138 ASP B N 1
ATOM 2435 C CA . ASP B 1 141 ? 118.660 42.013 11.932 1.00 70.01 138 ASP B CA 1
ATOM 2436 C C . ASP B 1 141 ? 119.299 40.920 12.791 1.00 70.30 138 ASP B C 1
ATOM 2437 O O . ASP B 1 141 ? 118.931 40.780 13.963 1.00 70.76 138 ASP B O 1
ATOM 2442 N N . LYS B 1 142 ? 120.208 40.136 12.199 1.00 69.81 139 LYS B N 1
ATOM 2443 C CA . LYS B 1 142 ? 120.939 39.050 12.882 1.00 69.27 139 LYS B CA 1
ATOM 2444 C C . LYS B 1 142 ? 120.085 38.082 13.700 1.00 69.33 139 LYS B C 1
ATOM 2445 O O . LYS B 1 142 ? 120.132 38.089 14.939 1.00 69.79 139 LYS B O 1
ATOM 2451 N N . GLY B 1 143 ? 119.308 37.240 13.044 1.00 69.35 140 GLY B N 1
ATOM 2452 C CA . GLY B 1 143 ? 118.498 36.290 13.823 1.00 69.51 140 GLY B CA 1
ATOM 2453 C C . GLY B 1 143 ? 117.484 36.906 14.777 1.00 68.80 140 GLY B C 1
ATOM 2454 O O . GLY B 1 143 ? 117.142 36.303 15.804 1.00 67.20 140 GLY B O 1
ATOM 2455 N N . GLU B 1 144 ? 117.084 38.146 14.466 1.00 69.04 141 GLU B N 1
ATOM 2456 C CA . GLU B 1 144 ? 115.880 38.709 15.012 1.00 69.71 141 GLU B CA 1
ATOM 2457 C C . GLU B 1 144 ? 114.958 38.408 13.855 1.00 69.97 141 GLU B C 1
ATOM 2458 O O . GLU B 1 144 ? 115.450 38.045 12.764 1.00 69.76 141 GLU B O 1
ATOM 2464 N N . ASP B 1 145 ? 113.641 38.477 14.085 1.00 71.58 142 ASP B N 1
ATOM 2465 C CA . ASP B 1 145 ? 112.683 38.285 13.005 1.00 73.25 142 ASP B CA 1
ATOM 2466 C C . ASP B 1 145 ? 111.742 39.434 13.189 1.00 73.98 142 ASP B C 1
ATOM 2467 O O . ASP B 1 145 ? 110.621 39.260 13.689 1.00 74.30 142 ASP B O 1
ATOM 2472 N N . PRO B 1 146 ? 112.201 40.634 12.818 1.00 74.85 143 PRO B N 1
ATOM 2473 C CA . PRO B 1 146 ? 111.432 41.833 13.120 1.00 75.62 143 PRO B CA 1
ATOM 2474 C C . PRO B 1 146 ? 110.082 41.962 12.386 1.00 75.97 143 PRO B C 1
ATOM 2475 O O . PRO B 1 146 ? 109.935 41.522 11.231 1.00 74.92 143 PRO B O 1
ATOM 2479 N N . LEU B 1 147 ? 109.112 42.532 13.115 1.00 76.70 144 LEU B N 1
ATOM 2480 C CA . LEU B 1 147 ? 107.783 42.907 12.597 1.00 76.23 144 LEU B CA 1
ATOM 2481 C C . LEU B 1 147 ? 107.595 44.418 12.726 1.00 76.79 144 LEU B C 1
ATOM 2482 O O . LEU B 1 147 ? 107.950 45.009 13.757 1.00 78.61 144 LEU B O 1
ATOM 2487 N N . ILE B 1 148 ? 107.053 45.046 11.689 1.00 76.11 145 ILE B N 1
ATOM 2488 C CA . ILE B 1 148 ? 106.836 46.493 11.721 1.00 75.94 145 ILE B CA 1
ATOM 2489 C C . ILE B 1 148 ? 105.394 46.929 11.424 1.00 76.15 145 ILE B C 1
ATOM 2490 O O . ILE B 1 148 ? 104.715 46.348 10.559 1.00 77.70 145 ILE B O 1
ATOM 2495 N N . TRP B 1 149 ? 104.922 47.952 12.128 1.00 74.19 146 TRP B N 1
ATOM 2496 C CA . TRP B 1 149 ? 103.639 48.537 11.766 1.00 73.25 146 TRP B CA 1
ATOM 2497 C C . TRP B 1 149 ? 103.789 50.035 11.586 1.00 73.27 146 TRP B C 1
ATOM 2498 O O . TRP B 1 149 ? 104.600 50.671 12.275 1.00 72.94 146 TRP B O 1
ATOM 2509 N N . HIS B 1 150 ? 103.024 50.592 10.651 1.00 72.74 147 HIS B N 1
ATOM 2510 C CA . HIS B 1 150 ? 102.947 52.039 10.518 1.00 73.87 147 HIS B CA 1
ATOM 2511 C C . HIS B 1 150 ? 101.549 52.448 10.095 1.00 73.95 147 HIS B C 1
ATOM 2512 O O . HIS B 1 150 ? 100.886 51.715 9.367 1.00 74.79 147 HIS B O 1
ATOM 2519 N N . PRO B 1 151 ? 101.079 53.608 10.572 1.00 73.90 148 PRO B N 1
ATOM 2520 C CA . PRO B 1 151 ? 99.733 54.025 10.209 1.00 74.68 148 PRO B CA 1
ATOM 2521 C C . PRO B 1 151 ? 99.611 54.332 8.722 1.00 75.87 148 PRO B C 1
ATOM 2522 O O . PRO B 1 151 ? 100.528 54.904 8.134 1.00 76.31 148 PRO B O 1
ATOM 2526 N N . ASP B 1 152 ? 98.501 53.937 8.111 1.00 77.53 149 ASP B N 1
ATOM 2527 C CA . ASP B 1 152 ? 98.292 54.253 6.701 1.00 79.58 149 ASP B CA 1
ATOM 2528 C C . ASP B 1 152 ? 97.445 55.514 6.554 1.00 80.36 149 ASP B C 1
ATOM 2529 O O . ASP B 1 152 ? 96.216 55.465 6.656 1.00 80.41 149 ASP B O 1
ATOM 2534 N N . MET B 1 153 ? 98.128 56.638 6.320 1.00 81.59 150 MET B N 1
ATOM 2535 C CA . MET B 1 153 ? 97.494 57.957 6.153 1.00 82.28 150 MET B CA 1
ATOM 2536 C C . MET B 1 153 ? 96.660 58.061 4.879 1.00 81.74 150 MET B C 1
ATOM 2537 O O . MET B 1 153 ? 97.286 57.966 3.682 1.00 81.46 150 MET B O 1
#

B-factor: mean 76.77, std 6.85, range [47.08, 134.5]

Sequence (301 aa):
MTKVERLLINYKTLEEFKKFKEYGIQELSMLEELQDNIIENDSTSPFYGIYFGDKLVARMSLYQVNGKSNPYFDNRQDYLELWKLEVLPGYQNRGYGRALVEFAKSFKMPIRTNPRMKSAEFWNKMNFKTVKYDMARDKGEDPLIWHPDMDRTKVERLLINYKTLEEFKKFKEYGIQELSMLEELQDNIIENDSTSPFYGIYFGDKLVARMSLYQVNGKSNPYFDNRQDYLELWKLEVLPGYQNRGYGRALVEFAKSFKMPIRTNPRMKSAEFWNKMNFKTVKYDMARDKGEDPLIWHPDM

Solvent-accessible surface area: 17105 Å² total; per-residue (Å²): 218,65,151,33,90,108,3,82,10,26,118,132,7,9,101,9,1,121,99,6,158,46,59,12,21,3,1,96,26,17,47,82,93,3,107,112,70,144,154,50,64,83,30,76,11,23,0,31,0,1,67,117,74,110,91,0,0,0,0,0,0,16,64,91,7,86,0,115,73,42,68,29,23,110,142,124,81,47,3,12,7,1,18,15,35,34,20,10,107,58,45,103,164,160,36,13,7,119,20,0,0,88,56,0,12,71,92,170,44,6,0,15,4,64,25,126,83,197,44,56,116,67,11,85,119,8,50,7,107,78,11,171,36,61,58,52,55,1,43,28,33,25,0,22,32,4,78,46,146,71,51,250,122,145,29,82,98,2,76,13,23,114,126,13,8,96,29,3,119,146,4,159,55,50,3,20,3,1,96,21,13,49,73,63,13,101,92,128,112,37,138,90,77,32,78,8,24,0,36,0,1,54,113,66,138,98,1,0,0,0,0,0,15,63,102,4,81,0,124,81,34,53,22,24,126,156,126,86,48,2,12,5,0,14,23,36,31,24,12,96,59,37,104,156,156,37,25,9,110,12,0,0,75,52,0,35,70,110,154,43,8,0,16,2,61,29,128,95,182,36,66,111,66,12,99,134,4,94,8,138,79,10,187,38,66,62,52,61,3,36,29,29,29,0,20,31,32,90,20,136,217

Secondary structure (DSSP, 8-state):
----EEEEESHHHHHHHTTSSS--HHHHHHHHHHHH-GGGTTEEEEEEEEEETTEEEEEEEEEEE-TTSS--SGGG--EEEEEEEEE-TTSTTSSHHHHHHHHHHTT-S-EEE---GGGHHHHHHTT-EEPPP-HHHHTT---EEE-SSS--/---EEPPBSHHHHHHHTTSSS--HHHHHHHHHHHTTSSPTTB--SEEEEEETTEEEEEEEEEEE-TTS---SGGG--EEEEEEEEE-TTSTTSSHHHHHHHHHHTT---EEE---GGGHHHHHHTT-EE----HHHHSS---EEE----

Radius of gyration: 20.5 Å; Cα contacts (8 Å, |Δi|>4): 502; chains: 2; bounding box: 51×48×56 Å

InterPro domains:
  IPR000182 GNAT domain [PF00583] (19-105)
  IPR000182 GNAT domain [PS51186] (7-151)
  IPR016181 Acyl-CoA N-acyltransferase [SSF55729] (27-140)
  IPR017274 Putative N-acetyltransferase YlbP [MF_00824] (1-148)
  IPR017274 Putative N-acetyltransferase YlbP [NF010241] (1-156)
  IPR017274 Putative N-acetyltransferase YlbP [PIRSF037732] (1-159)

Nearest PDB structures (foldseek):
  2pr1-assembly1_A  TM=9.853E-01  e=2.168E-28  Bacillus subtilis
  2q0y-assembly1_A-2  TM=6.241E-01  e=9.028E-05  Cupriavidus pinatubonensis JMP134
  4hkf-assembly1_A  TM=5.422E-01  e=2.229E-03  Danio rerio
  7ucl-assembly1_A  TM=5.700E-01  e=6.097E-03  Cylindrospermopsis raciborskii
  4nex-assembly1_A  TM=6.964E-01  e=1.603E-01  Xylella fastidiosa Temecula1

Organism: Bacillus subtilis (strain 168) (NCBI:txid224308)

Foldseek 3Di:
DWAKAFDADAPVVLVLCVLADPDDVVSVVSVVVCVVDVVRHRHTFQKIFTDDPNRTFWMKGKDKDFQCPQPQDDPRDIAIEIDPTDGGPPCPPVCRSVNVLVVSCVVQGKYKYQDDPVCVVVVVVVQWAWGDDDCVRQVPTGMTMDGPVTHD/DQKAFDFDDPVVLVLCVLADPDDVVSVVSVCCDVVVVDDGRHTFQKMFDDDVNHTFWMKRKAKAQQVVAVDDPPSHIAIEIGSTDGHPVCPPPCRSVVVVVVRCVVQGKYKYQDDVVCVVVVVVVVWAWGPDDCVRAPPGGMTMDGDDD